Protein AF-A0A814J892-F1 (afdb_monomer)

Solvent-accessible surface area (backbone atoms only — not comparable to full-atom values): 10977 Å² total; per-residue (Å²): 136,84,84,84,84,85,86,57,75,75,80,71,62,72,54,70,68,59,48,52,53,51,53,52,51,51,53,50,43,54,51,52,45,49,51,52,52,53,31,53,77,65,73,68,61,78,55,46,93,98,42,52,58,67,53,35,50,51,50,56,49,46,65,67,44,62,74,81,67,75,82,58,89,88,57,82,80,74,86,73,75,40,64,82,77,44,86,91,50,84,50,61,69,62,57,59,51,71,87,62,48,81,90,78,44,64,53,76,67,39,45,52,43,49,50,55,48,54,51,51,49,54,50,51,49,55,50,50,51,53,53,52,49,54,53,49,53,52,49,48,69,69,48,70,48,57,45,81,54,102,55,26,28,24,35,79,86,72,46,76,76,36,78,46,40,81,97,76,65,64,63,68,87,77,55,85,121

Structure (mmCIF, N/CA/C/O backbone):
data_AF-A0A814J892-F1
#
_entry.id   AF-A0A814J892-F1
#
loop_
_atom_site.group_PDB
_atom_site.id
_atom_site.type_symbol
_atom_site.label_atom_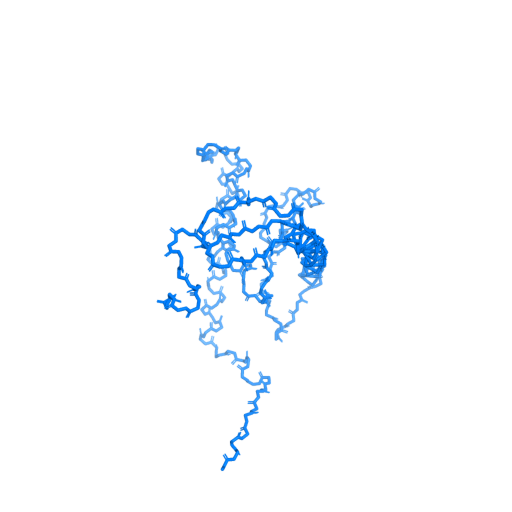id
_atom_site.label_alt_id
_atom_site.label_comp_id
_atom_site.label_asym_id
_atom_site.label_entity_id
_atom_site.label_seq_id
_atom_site.pdbx_PDB_ins_code
_atom_site.Cartn_x
_atom_site.Cartn_y
_atom_site.Cartn_z
_atom_site.occupancy
_atom_site.B_iso_or_equiv
_atom_site.auth_seq_id
_atom_site.auth_comp_id
_atom_site.auth_asym_id
_atom_site.auth_atom_id
_atom_site.pdbx_PDB_model_num
ATOM 1 N N . MET A 1 1 ? 19.531 -36.212 5.807 1.00 43.81 1 MET A N 1
ATOM 2 C CA . MET A 1 1 ? 18.266 -35.969 6.528 1.00 43.81 1 MET A CA 1
ATOM 3 C C . MET A 1 1 ? 17.514 -34.912 5.747 1.00 43.81 1 MET A C 1
ATOM 5 O O . MET A 1 1 ? 18.071 -33.845 5.542 1.00 43.81 1 MET A O 1
ATOM 9 N N . LEU A 1 2 ? 16.343 -35.248 5.210 1.00 58.34 2 LEU A N 1
ATOM 10 C CA . LEU A 1 2 ? 15.436 -34.283 4.588 1.00 58.34 2 LEU A CA 1
ATOM 11 C C . LEU A 1 2 ? 14.426 -33.901 5.668 1.00 58.34 2 LEU A C 1
ATOM 13 O O . LEU A 1 2 ? 13.607 -34.737 6.041 1.00 58.34 2 LEU A O 1
ATOM 17 N N . GLU A 1 3 ? 14.533 -32.694 6.214 1.00 68.81 3 GLU A N 1
ATOM 18 C CA . GLU A 1 3 ? 13.466 -32.145 7.049 1.00 68.81 3 GLU A CA 1
ATOM 19 C C . GLU A 1 3 ? 12.314 -31.725 6.132 1.00 68.81 3 GLU A C 1
ATOM 21 O O . GLU A 1 3 ? 12.516 -31.021 5.140 1.00 68.81 3 GLU A O 1
ATOM 26 N N . GLY A 1 4 ? 11.114 -32.223 6.421 1.00 73.06 4 GLY A N 1
ATOM 27 C CA . GLY A 1 4 ? 9.896 -31.785 5.752 1.00 73.06 4 GLY A CA 1
ATOM 28 C C . GLY A 1 4 ? 9.351 -30.544 6.447 1.00 73.06 4 GLY A C 1
ATOM 29 O O . GLY A 1 4 ? 9.189 -30.546 7.663 1.00 73.06 4 GLY A O 1
ATOM 30 N N . HIS A 1 5 ? 9.038 -29.504 5.678 1.00 84.38 5 HIS A N 1
ATOM 31 C CA . HIS A 1 5 ? 8.332 -28.324 6.173 1.00 84.38 5 HIS A CA 1
ATOM 32 C C . HIS A 1 5 ? 6.884 -28.349 5.677 1.00 84.38 5 HIS A C 1
ATOM 34 O O . HIS A 1 5 ? 6.634 -28.613 4.500 1.00 84.38 5 HIS A O 1
ATOM 40 N N . SER A 1 6 ? 5.935 -28.058 6.566 1.00 85.88 6 SER A N 1
ATOM 41 C CA . SER A 1 6 ? 4.519 -27.887 6.233 1.00 85.88 6 SER A CA 1
ATOM 42 C C . SER A 1 6 ? 4.004 -26.579 6.815 1.00 85.88 6 SER A C 1
ATOM 44 O O . SER A 1 6 ? 4.381 -26.230 7.929 1.00 85.88 6 SER A O 1
ATOM 46 N N . ILE A 1 7 ? 3.117 -25.909 6.083 1.00 86.69 7 ILE A N 1
ATOM 47 C CA . ILE A 1 7 ? 2.343 -24.763 6.565 1.00 86.69 7 ILE A CA 1
ATOM 48 C C . ILE A 1 7 ? 0.855 -25.108 6.465 1.00 86.69 7 ILE A C 1
ATOM 50 O O . ILE A 1 7 ? 0.420 -25.710 5.480 1.00 86.69 7 ILE A O 1
ATOM 54 N N . GLY A 1 8 ? 0.084 -24.772 7.492 1.00 85.06 8 GLY A N 1
ATOM 55 C CA . GLY A 1 8 ? -1.343 -25.053 7.591 1.00 85.06 8 GLY A CA 1
ATOM 56 C C . GLY A 1 8 ? -2.151 -23.835 8.025 1.00 85.06 8 GLY A C 1
ATOM 57 O O . GLY A 1 8 ? -1.618 -22.801 8.410 1.00 85.06 8 GLY A O 1
ATOM 58 N N . ILE A 1 9 ? -3.479 -23.969 8.000 1.00 82.44 9 ILE A N 1
ATOM 59 C CA . ILE A 1 9 ? -4.390 -22.890 8.415 1.00 82.44 9 ILE A CA 1
ATOM 60 C C . ILE A 1 9 ? -4.174 -22.478 9.880 1.00 82.44 9 ILE A C 1
ATOM 62 O O . ILE A 1 9 ? -4.339 -21.310 10.218 1.00 82.44 9 ILE A O 1
ATOM 66 N N . ALA A 1 10 ? -3.742 -23.412 10.733 1.00 83.25 10 ALA A N 1
ATOM 67 C CA . ALA A 1 10 ? -3.435 -23.145 12.136 1.00 83.25 10 ALA A CA 1
ATOM 68 C C . ALA A 1 10 ? -2.295 -22.128 12.307 1.00 83.25 10 ALA A C 1
ATOM 70 O O . ALA A 1 10 ? -2.331 -21.349 13.254 1.00 83.25 10 ALA A O 1
ATOM 71 N N . ASP A 1 11 ? -1.358 -22.058 11.353 1.00 80.62 11 ASP A N 1
ATOM 72 C CA . ASP A 1 11 ? -0.250 -21.093 11.376 1.00 80.62 11 ASP A CA 1
ATOM 73 C C . ASP A 1 11 ? -0.713 -19.657 11.072 1.00 80.62 11 ASP A C 1
ATOM 75 O O . ASP A 1 11 ? 0.044 -18.704 11.239 1.00 80.62 11 ASP A O 1
ATOM 79 N N . THR A 1 12 ? -1.963 -19.489 10.624 1.00 74.12 12 THR A N 1
ATOM 80 C CA . THR A 1 12 ? -2.563 -18.185 10.293 1.00 74.12 12 THR A CA 1
ATOM 81 C C . THR A 1 12 ? -3.503 -17.652 11.375 1.00 74.12 12 THR A C 1
ATOM 83 O O . THR A 1 12 ? -3.981 -16.522 11.270 1.00 74.12 12 THR A O 1
ATOM 86 N N . ILE A 1 13 ? -3.778 -18.443 12.417 1.00 82.81 13 ILE A N 1
ATOM 87 C CA . ILE A 1 13 ? -4.660 -18.046 13.517 1.00 82.81 13 ILE A CA 1
ATOM 88 C C . ILE A 1 13 ? -3.833 -17.262 14.539 1.00 82.81 13 ILE A C 1
ATOM 90 O O . ILE A 1 13 ? -2.955 -17.816 15.199 1.00 82.81 13 ILE A O 1
ATOM 94 N N . ALA A 1 14 ? -4.119 -15.967 14.676 1.00 79.12 14 ALA A N 1
ATOM 95 C CA . ALA A 1 14 ? -3.509 -15.128 15.703 1.00 79.12 14 ALA A CA 1
ATOM 96 C C . ALA A 1 14 ? -4.095 -15.431 17.091 1.00 79.12 14 ALA A C 1
ATOM 98 O O . ALA A 1 14 ? -5.265 -15.796 17.221 1.00 79.12 14 ALA A O 1
ATOM 99 N N . ASP A 1 15 ? -3.295 -15.236 18.139 1.00 87.75 15 ASP A N 1
ATOM 100 C CA . ASP A 1 15 ? -3.785 -15.301 19.511 1.00 87.75 15 ASP A CA 1
ATOM 101 C C . ASP A 1 15 ? -4.759 -14.151 19.808 1.00 87.75 15 ASP A C 1
ATOM 103 O O . ASP A 1 15 ? -4.707 -13.076 19.203 1.00 87.75 15 ASP A O 1
ATOM 107 N N . GLN A 1 16 ? -5.634 -14.370 20.790 1.00 88.38 16 GLN A N 1
ATOM 108 C CA . GLN A 1 16 ? -6.680 -13.416 21.154 1.00 88.38 16 GLN A CA 1
ATOM 109 C C . GLN A 1 16 ? -6.109 -12.040 21.530 1.00 88.38 16 GLN A C 1
ATOM 111 O O . GLN A 1 16 ? -6.686 -11.016 21.167 1.00 88.38 16 GLN A O 1
ATOM 116 N N . THR A 1 17 ? -4.950 -11.996 22.198 1.00 91.44 17 THR A N 1
ATOM 117 C CA . THR A 1 17 ? -4.348 -10.723 22.620 1.00 91.44 17 THR A CA 1
ATOM 118 C C . THR A 1 17 ? -3.803 -9.940 21.429 1.00 91.44 17 THR A C 1
ATOM 120 O O . THR A 1 17 ? -3.979 -8.722 21.349 1.00 91.44 17 THR A O 1
ATOM 123 N N . THR A 1 18 ? -3.202 -10.623 20.451 1.00 84.69 18 THR A N 1
ATOM 124 C CA . THR A 1 18 ? -2.784 -9.998 19.191 1.00 84.69 18 THR A CA 1
ATOM 125 C C . THR A 1 18 ? -3.989 -9.538 18.381 1.00 84.69 18 THR A C 1
ATOM 127 O O . THR A 1 18 ? -3.968 -8.426 17.852 1.00 84.69 18 THR A O 1
ATOM 130 N N . TYR A 1 19 ? -5.061 -10.332 18.331 1.00 83.00 19 TYR A N 1
ATOM 131 C CA . TYR A 1 19 ? -6.287 -9.953 17.632 1.00 83.00 19 TYR A CA 1
ATOM 132 C C . TYR A 1 19 ? -6.906 -8.673 18.213 1.00 83.00 19 TYR A C 1
ATOM 134 O O . TYR A 1 19 ? -7.222 -7.742 17.473 1.00 83.00 19 TYR A O 1
ATOM 142 N N . GLU A 1 20 ? -6.995 -8.562 19.539 1.00 87.75 20 GLU A N 1
ATOM 143 C CA . GLU A 1 20 ? -7.484 -7.356 20.218 1.00 87.75 20 GLU A CA 1
ATOM 144 C C . GLU A 1 20 ? -6.618 -6.125 19.923 1.00 87.75 20 GLU A C 1
ATOM 146 O O . GLU A 1 20 ? -7.146 -5.049 19.635 1.00 87.75 20 GLU A O 1
ATOM 151 N N . ARG A 1 21 ? -5.289 -6.278 19.904 1.00 86.69 21 ARG A N 1
ATOM 152 C CA . ARG A 1 21 ? -4.362 -5.192 19.537 1.00 86.69 21 ARG A CA 1
ATOM 153 C C . ARG A 1 21 ? -4.532 -4.740 18.088 1.00 86.69 21 ARG A C 1
ATOM 155 O O . ARG A 1 21 ? -4.441 -3.541 17.809 1.00 86.69 21 ARG A O 1
ATOM 162 N N . ILE A 1 22 ? -4.776 -5.676 17.170 1.00 80.00 22 ILE A N 1
ATOM 163 C CA . ILE A 1 22 ? -5.063 -5.370 15.763 1.00 80.00 22 ILE A CA 1
ATOM 164 C C . ILE A 1 22 ? -6.352 -4.547 15.678 1.00 80.00 22 ILE A C 1
ATOM 166 O O . ILE A 1 22 ? -6.347 -3.462 15.098 1.00 80.00 22 ILE A O 1
ATOM 170 N N . GLN A 1 23 ? -7.421 -5.007 16.330 1.00 80.62 23 GLN A N 1
ATOM 171 C CA . GLN A 1 23 ? -8.713 -4.319 16.346 1.00 80.62 23 GLN A CA 1
ATOM 172 C C . GLN A 1 23 ? -8.617 -2.915 16.961 1.00 80.62 23 GLN A C 1
ATOM 174 O O . GLN A 1 23 ? -9.158 -1.951 16.419 1.00 80.62 23 GLN A O 1
ATOM 179 N N . GLU A 1 24 ? -7.871 -2.755 18.057 1.00 87.06 24 GLU A N 1
ATOM 180 C CA . GLU A 1 24 ? -7.648 -1.444 18.668 1.00 87.06 24 GLU A CA 1
ATOM 181 C C . GLU A 1 24 ? -6.888 -0.493 17.728 1.00 87.06 24 GLU A C 1
ATOM 183 O O . GLU A 1 24 ? -7.224 0.689 17.630 1.00 87.06 24 GLU A O 1
ATOM 188 N N . THR A 1 25 ? -5.891 -1.002 17.001 1.00 80.62 25 THR A N 1
ATOM 189 C CA . THR A 1 25 ? -5.116 -0.222 16.024 1.00 80.62 25 THR A CA 1
ATOM 190 C C . THR A 1 25 ? -5.990 0.232 14.854 1.00 80.62 25 THR A C 1
ATOM 192 O O . THR A 1 25 ? -5.963 1.412 14.498 1.00 80.62 25 THR A O 1
ATOM 195 N N . ILE A 1 26 ? -6.828 -0.661 14.316 1.00 79.19 26 ILE A N 1
ATOM 196 C CA . ILE A 1 26 ? -7.793 -0.336 13.255 1.00 79.19 26 ILE A CA 1
ATOM 197 C C . ILE A 1 26 ? -8.773 0.733 13.745 1.00 79.19 26 ILE A C 1
ATOM 199 O O . ILE A 1 26 ? -8.968 1.756 13.086 1.00 79.19 26 ILE A O 1
ATOM 203 N N . LYS A 1 27 ? -9.338 0.555 14.943 1.00 83.62 27 LYS A N 1
ATOM 204 C CA . LYS A 1 27 ? -10.270 1.517 15.543 1.00 83.62 27 LYS A CA 1
ATOM 205 C C . LYS A 1 27 ? -9.635 2.896 15.737 1.00 83.62 27 LYS A C 1
ATOM 207 O O . LYS A 1 27 ? -10.273 3.910 15.452 1.00 83.62 27 LYS A O 1
ATOM 212 N N . LYS A 1 28 ? -8.380 2.953 16.197 1.00 85.56 28 LYS A N 1
ATOM 213 C CA . LYS A 1 28 ? -7.618 4.208 16.316 1.00 85.56 28 LYS A CA 1
ATOM 214 C C . LYS A 1 28 ? -7.453 4.886 14.954 1.00 85.56 28 LYS A C 1
ATOM 216 O O . LYS A 1 28 ? -7.760 6.069 14.848 1.00 85.56 28 LYS A O 1
ATOM 221 N N . ALA A 1 29 ? -7.062 4.148 13.916 1.00 78.81 29 ALA A N 1
ATOM 222 C CA . ALA A 1 29 ? -6.906 4.692 12.565 1.00 78.81 29 ALA A CA 1
ATOM 223 C C . ALA A 1 29 ? -8.228 5.236 11.989 1.00 78.81 29 ALA A C 1
ATOM 225 O O . ALA A 1 29 ? -8.255 6.354 11.474 1.00 78.81 29 ALA A O 1
ATOM 226 N N . LYS A 1 30 ? -9.345 4.507 12.148 1.00 80.06 30 LYS A N 1
ATOM 227 C CA . LYS A 1 30 ? -10.680 4.977 11.729 1.00 80.06 30 LYS A CA 1
ATOM 228 C C . LYS A 1 30 ? -11.069 6.288 12.416 1.00 80.06 30 LYS A C 1
ATOM 230 O O . LYS A 1 30 ? -11.564 7.205 11.763 1.00 80.06 30 LYS A O 1
ATOM 235 N N . ASN A 1 31 ? -10.794 6.404 13.715 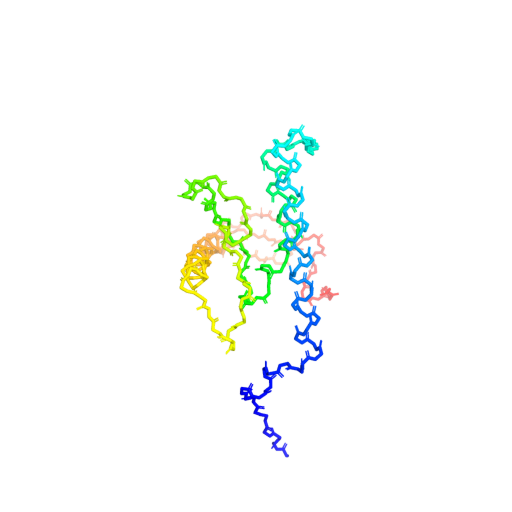1.00 84.56 31 ASN A N 1
ATOM 236 C CA . ASN A 1 31 ? -11.060 7.631 14.465 1.00 84.56 31 ASN A CA 1
ATOM 237 C C . ASN A 1 31 ? 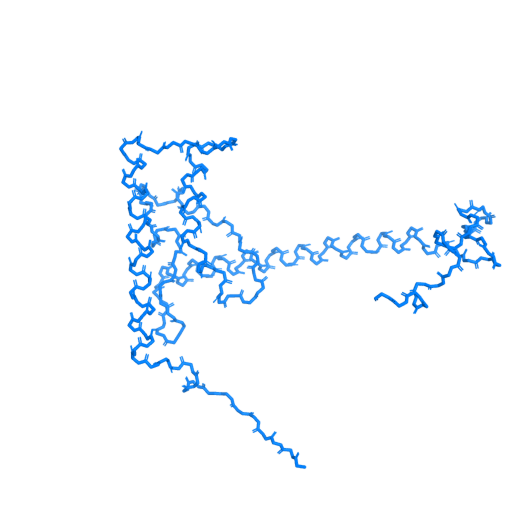-10.221 8.816 13.964 1.00 84.56 31 ASN A C 1
ATOM 239 O O . ASN A 1 31 ? -10.739 9.927 13.885 1.00 84.56 31 ASN A O 1
ATOM 243 N N . GLU A 1 32 ? -8.950 8.607 13.609 1.00 82.38 32 GLU A N 1
ATOM 244 C CA . GLU A 1 32 ? -8.119 9.672 13.033 1.00 82.38 32 GLU A CA 1
ATOM 245 C C . GLU A 1 32 ? -8.644 10.129 11.667 1.00 82.38 32 GLU A C 1
ATOM 247 O O . GLU A 1 32 ? -8.795 11.330 11.444 1.00 82.38 32 GLU A O 1
ATOM 252 N N . VAL A 1 33 ? -9.031 9.198 10.788 1.00 79.38 33 VAL A N 1
ATOM 253 C CA . VAL A 1 33 ? -9.658 9.538 9.498 1.00 79.38 33 VAL A CA 1
ATOM 254 C C . VAL A 1 33 ? -10.943 10.339 9.714 1.00 79.38 33 VAL A C 1
ATOM 256 O O . VAL A 1 33 ? -11.141 11.369 9.070 1.00 79.38 33 VAL A O 1
ATOM 259 N N . HIS A 1 34 ? -11.778 9.936 10.674 1.00 82.62 34 HIS A N 1
ATOM 260 C CA . HIS A 1 34 ? -13.000 10.662 11.010 1.00 82.62 34 HIS A CA 1
ATOM 261 C C . HIS A 1 34 ? -12.719 12.099 11.479 1.00 82.62 34 HIS A C 1
ATOM 263 O O . HIS A 1 34 ? -13.385 13.033 11.036 1.00 82.62 34 HIS A O 1
ATOM 269 N N . LYS A 1 35 ? -11.677 12.318 12.293 1.00 85.00 35 LYS A N 1
ATOM 270 C CA . LYS A 1 35 ? -11.254 13.674 12.686 1.00 85.00 35 LYS A CA 1
ATOM 271 C C . LYS A 1 35 ? -10.823 14.516 11.485 1.00 85.00 35 LYS A C 1
ATOM 273 O O . LYS A 1 35 ? -11.105 15.712 11.457 1.00 85.00 35 LYS A O 1
ATOM 278 N N . VAL A 1 36 ? -10.131 13.931 10.506 1.00 82.56 36 VAL A N 1
ATOM 279 C CA . VAL A 1 36 ? -9.718 14.653 9.289 1.00 82.56 36 VAL A CA 1
ATOM 280 C C . VAL A 1 36 ? -10.935 15.023 8.434 1.00 82.56 36 VAL A C 1
ATOM 282 O O . VAL A 1 36 ? -10.998 16.148 7.942 1.00 82.56 36 VAL A O 1
ATOM 285 N N . ILE A 1 37 ? -11.923 14.130 8.313 1.00 82.56 37 ILE A N 1
ATOM 286 C CA . ILE A 1 37 ? -13.199 14.405 7.625 1.00 82.56 37 ILE A CA 1
ATOM 287 C C . ILE A 1 37 ? -13.945 15.554 8.312 1.00 82.56 37 ILE A C 1
ATOM 289 O O . ILE A 1 37 ? -14.343 16.510 7.653 1.00 82.56 37 ILE A O 1
ATOM 293 N N . GLU A 1 38 ? -14.062 15.516 9.640 1.00 84.75 38 GLU A N 1
ATOM 294 C CA . GLU A 1 38 ? -14.692 16.589 10.418 1.00 84.75 38 GLU A CA 1
ATOM 295 C C . GLU A 1 38 ? -13.981 17.936 10.230 1.00 84.75 38 GLU A C 1
ATOM 297 O O . GLU A 1 38 ? -14.627 18.970 10.065 1.00 84.75 38 GLU A O 1
ATOM 302 N N . ARG A 1 39 ? -12.643 17.941 10.210 1.00 84.69 39 ARG A N 1
ATOM 303 C CA . ARG A 1 39 ? -11.856 19.159 9.958 1.00 84.69 39 ARG A CA 1
ATOM 304 C C . ARG A 1 39 ? -12.086 19.719 8.558 1.00 84.69 39 ARG A C 1
ATOM 306 O O . ARG A 1 39 ? -12.142 20.940 8.414 1.00 84.69 39 ARG A O 1
ATOM 313 N N . ALA A 1 40 ? -12.226 18.840 7.566 1.00 83.06 40 ALA A N 1
ATOM 314 C CA . ALA A 1 40 ? -12.541 19.208 6.191 1.00 83.06 40 ALA A CA 1
ATOM 315 C C . ALA A 1 40 ? -13.962 19.782 6.063 1.00 83.06 40 ALA A C 1
ATOM 317 O O . ALA A 1 40 ? -14.135 20.793 5.399 1.00 83.06 40 ALA A O 1
ATOM 318 N N . HIS A 1 41 ? -14.962 19.209 6.743 1.00 83.12 41 HIS A N 1
ATOM 319 C CA . HIS A 1 41 ? -16.335 19.740 6.747 1.00 83.12 41 HIS A CA 1
ATOM 320 C C . HIS A 1 41 ? -16.470 21.096 7.451 1.00 83.12 41 HIS A C 1
ATOM 322 O O . HIS A 1 41 ? -17.402 21.845 7.170 1.00 83.12 41 HIS A O 1
ATOM 328 N N . ARG A 1 42 ? -15.562 21.411 8.380 1.00 86.81 42 ARG A N 1
ATOM 329 C CA . ARG A 1 42 ? -15.540 22.683 9.119 1.00 86.81 42 ARG A CA 1
ATOM 330 C C . ARG A 1 42 ? -14.621 23.740 8.493 1.00 86.81 42 ARG A C 1
ATOM 332 O O . ARG A 1 42 ? -14.325 24.720 9.168 1.00 86.81 42 ARG A O 1
ATOM 339 N N . ASP A 1 43 ? -14.122 23.517 7.272 1.00 80.69 43 ASP A N 1
ATOM 340 C CA . ASP A 1 43 ? -13.169 24.394 6.564 1.00 80.69 43 ASP A CA 1
ATOM 341 C C . ASP A 1 43 ? -11.937 24.784 7.411 1.00 80.69 43 ASP A C 1
ATOM 343 O O . ASP A 1 43 ? -11.334 25.838 7.244 1.00 80.69 43 ASP A O 1
ATOM 347 N N . THR A 1 44 ? -11.541 23.906 8.340 1.00 86.75 44 THR A N 1
ATOM 348 C CA . THR A 1 44 ? -10.396 24.108 9.258 1.00 86.75 44 THR A CA 1
ATOM 349 C C . THR A 1 44 ? -9.135 23.373 8.811 1.00 86.75 44 THR A C 1
ATOM 351 O O . THR A 1 44 ? -8.161 23.235 9.559 1.00 86.75 44 THR A O 1
ATOM 354 N N . LEU A 1 45 ? -9.177 22.808 7.608 1.00 82.38 45 LEU A N 1
ATOM 355 C CA . LEU A 1 45 ? -8.073 22.080 7.017 1.00 82.38 45 LEU A CA 1
ATOM 356 C C . LEU A 1 45 ? -7.259 23.041 6.151 1.00 82.38 45 LEU A C 1
ATOM 358 O O . LEU A 1 45 ? -7.781 23.616 5.204 1.00 82.38 45 LEU A O 1
ATOM 362 N N . GLU A 1 46 ? -5.975 23.178 6.460 1.00 83.88 46 GLU A N 1
ATOM 363 C CA . GLU A 1 46 ? -5.063 24.006 5.674 1.00 83.88 46 GLU A CA 1
ATOM 364 C C . GLU A 1 46 ? -4.390 23.170 4.577 1.00 83.88 46 GLU A C 1
ATOM 366 O O . GLU A 1 46 ? -3.955 22.042 4.847 1.00 83.88 46 GLU A O 1
ATOM 371 N N . PRO A 1 47 ? -4.274 23.692 3.344 1.00 84.81 47 PRO A N 1
ATOM 372 C CA . PRO A 1 47 ? -3.599 22.995 2.263 1.00 84.81 47 PRO A CA 1
ATOM 373 C C . PRO A 1 47 ? -2.091 22.905 2.528 1.00 84.81 47 PRO A C 1
ATOM 375 O O . PRO A 1 47 ? -1.435 23.855 2.953 1.00 84.81 47 PRO A O 1
ATOM 378 N N . SER A 1 48 ? -1.518 21.742 2.236 1.00 85.00 48 SER A N 1
ATOM 379 C CA . SER A 1 48 ? -0.071 21.537 2.281 1.00 85.00 48 SER A CA 1
ATOM 380 C C . SER A 1 48 ? 0.611 22.284 1.129 1.00 85.00 48 SER A C 1
ATOM 382 O O . SER A 1 48 ? 0.017 22.413 0.054 1.00 85.00 48 SER A O 1
ATOM 384 N N . PRO A 1 49 ? 1.872 22.726 1.292 1.00 88.69 49 PRO A N 1
ATOM 385 C CA . PRO A 1 49 ? 2.574 23.483 0.260 1.00 88.69 49 PRO A CA 1
ATOM 386 C C . PRO A 1 49 ? 2.588 22.746 -1.085 1.00 88.69 49 PRO A C 1
ATOM 388 O O . PRO A 1 49 ? 3.039 21.605 -1.168 1.00 88.69 49 PRO A O 1
ATOM 391 N N . GLY A 1 50 ? 2.090 23.398 -2.138 1.00 87.50 50 GLY A N 1
ATOM 392 C CA . GLY A 1 50 ? 2.058 22.840 -3.495 1.00 87.50 50 GLY A CA 1
ATOM 393 C C . GLY A 1 50 ? 0.921 21.852 -3.784 1.00 87.50 50 GLY A C 1
ATOM 394 O O . GLY A 1 50 ? 0.859 21.343 -4.899 1.00 87.50 50 GLY A O 1
ATOM 395 N N . ASN A 1 51 ? 0.013 21.607 -2.834 1.00 85.69 51 ASN A N 1
ATOM 396 C CA . ASN A 1 51 ? -1.144 20.730 -3.012 1.00 85.69 51 ASN A CA 1
ATOM 397 C C . ASN A 1 51 ? -2.460 21.511 -2.920 1.00 85.69 51 ASN A C 1
ATOM 399 O O . ASN A 1 51 ? -2.583 22.485 -2.179 1.00 85.69 51 ASN A O 1
ATOM 403 N N . SER A 1 52 ? -3.474 21.058 -3.659 1.00 85.12 52 SER A N 1
ATOM 404 C CA . SER A 1 52 ? -4.850 21.521 -3.448 1.00 85.12 52 SER A CA 1
ATOM 405 C C . SER A 1 52 ? -5.409 20.991 -2.124 1.00 85.12 52 SER A C 1
ATOM 407 O O . SER A 1 52 ? -4.981 19.944 -1.641 1.00 85.12 52 SER A O 1
ATOM 409 N N . LEU A 1 53 ? -6.426 21.658 -1.571 1.00 80.75 53 LEU A N 1
ATOM 410 C CA . LEU A 1 53 ? -7.085 21.228 -0.331 1.00 80.75 53 LEU A CA 1
ATOM 411 C C . LEU A 1 53 ? -7.570 19.767 -0.398 1.00 80.75 53 LEU A C 1
ATOM 413 O O . LEU A 1 53 ? -7.387 18.998 0.544 1.00 80.75 53 LEU A O 1
ATOM 417 N N . ARG A 1 54 ? -8.114 19.358 -1.553 1.00 78.06 54 ARG A N 1
ATOM 418 C CA . ARG A 1 54 ? -8.544 17.977 -1.807 1.00 78.06 54 ARG A CA 1
ATOM 419 C C . ARG A 1 54 ? -7.371 16.997 -1.826 1.00 78.06 54 ARG A C 1
ATOM 421 O O . ARG A 1 54 ? -7.480 15.926 -1.242 1.00 78.06 54 ARG A O 1
ATOM 428 N N . GLN A 1 55 ? -6.258 17.355 -2.462 1.00 79.38 55 GLN A N 1
ATOM 429 C CA . GLN A 1 55 ? -5.059 16.511 -2.471 1.00 79.38 55 GLN A CA 1
ATOM 430 C C . GLN A 1 55 ? -4.439 16.404 -1.079 1.00 79.38 55 GLN A C 1
ATOM 432 O O . GLN A 1 55 ? -4.028 15.323 -0.684 1.00 79.38 55 GLN A O 1
ATOM 437 N N . THR A 1 56 ? -4.410 17.489 -0.305 1.00 82.00 56 THR A N 1
ATOM 438 C CA . THR A 1 56 ? -3.959 17.453 1.091 1.00 82.00 56 THR A CA 1
ATOM 439 C C . THR A 1 56 ? -4.829 16.538 1.936 1.00 82.00 56 THR A C 1
ATOM 441 O O . THR A 1 56 ? -4.299 15.710 2.672 1.00 82.00 56 THR A O 1
ATOM 444 N N . PHE A 1 57 ? -6.150 16.629 1.787 1.00 81.25 5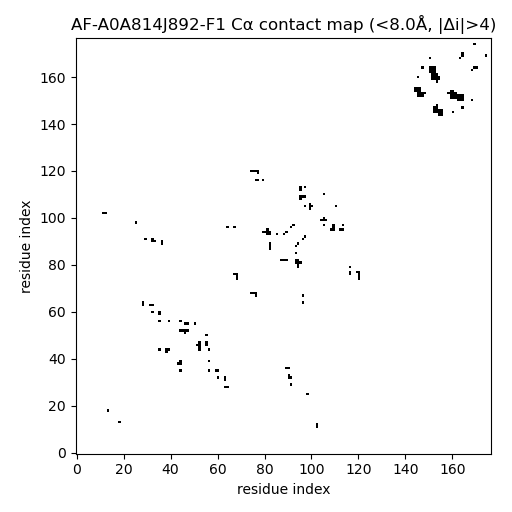7 PHE A N 1
ATOM 445 C CA . PHE A 1 57 ? -7.075 15.709 2.436 1.00 81.25 57 PHE A CA 1
ATOM 446 C C . PHE A 1 57 ? -6.805 14.250 2.039 1.00 81.25 57 PHE A C 1
ATOM 448 O O . PHE A 1 57 ? -6.672 13.390 2.906 1.00 81.25 57 PHE A O 1
ATOM 455 N N . GLU A 1 58 ? -6.682 13.966 0.740 1.00 75.38 58 GLU A N 1
ATOM 456 C CA . GLU A 1 58 ? -6.402 12.618 0.234 1.00 75.38 58 GLU A CA 1
ATOM 457 C C . GLU A 1 58 ? -5.054 12.080 0.732 1.00 75.38 58 GLU A C 1
ATOM 459 O O . GLU A 1 58 ? -4.991 10.932 1.166 1.00 75.38 58 GLU A O 1
ATOM 464 N N . ASN A 1 59 ? -4.007 12.906 0.753 1.00 77.56 59 ASN A N 1
ATOM 465 C CA . ASN A 1 59 ? -2.689 12.537 1.267 1.00 77.56 59 ASN A CA 1
ATOM 466 C C . ASN A 1 59 ? -2.743 12.212 2.762 1.00 77.56 59 ASN A C 1
ATOM 468 O O . ASN A 1 59 ? -2.268 11.158 3.170 1.00 77.56 59 ASN A O 1
ATOM 472 N N . MET A 1 60 ? -3.393 13.058 3.568 1.00 75.12 60 MET A N 1
ATOM 473 C CA . MET A 1 60 ? -3.538 12.812 5.004 1.00 75.12 60 MET A CA 1
ATOM 474 C C . MET A 1 60 ? -4.317 11.526 5.280 1.00 75.12 60 MET A C 1
ATOM 476 O O . MET A 1 60 ? -3.897 10.726 6.106 1.00 75.12 60 MET A O 1
ATOM 480 N N . VAL A 1 61 ? -5.430 11.290 4.577 1.00 74.19 61 VAL A N 1
ATOM 481 C CA . VAL A 1 61 ? -6.211 10.051 4.731 1.00 74.19 61 VAL A CA 1
ATOM 482 C C . VAL A 1 61 ? -5.407 8.825 4.278 1.00 74.19 61 VAL A C 1
ATOM 484 O O . VAL A 1 61 ? -5.498 7.774 4.910 1.00 74.19 61 VAL A O 1
ATOM 487 N N . ASN A 1 62 ? -4.588 8.949 3.230 1.00 70.38 62 ASN A N 1
ATOM 488 C CA . ASN A 1 62 ? -3.721 7.870 2.755 1.00 70.38 62 ASN A CA 1
ATOM 489 C C . ASN A 1 62 ? -2.574 7.548 3.719 1.00 70.38 62 ASN A C 1
ATOM 491 O O . ASN A 1 62 ? -2.244 6.374 3.870 1.00 70.38 62 ASN A O 1
ATOM 495 N N . ASP A 1 63 ? -2.008 8.541 4.406 1.00 69.06 63 ASP A N 1
ATOM 496 C CA . ASP A 1 63 ? -0.959 8.319 5.407 1.00 69.06 63 ASP A CA 1
ATOM 497 C C . ASP A 1 63 ? -1.458 7.454 6.571 1.00 69.06 63 ASP A C 1
ATOM 499 O O . ASP A 1 63 ? -0.755 6.559 7.039 1.00 69.06 63 ASP A O 1
ATOM 503 N N . PHE A 1 64 ? -2.709 7.643 6.994 1.00 62.78 64 PHE A N 1
ATOM 504 C CA . PHE A 1 64 ? -3.334 6.767 7.991 1.00 62.78 64 PHE A CA 1
ATOM 505 C C . PHE A 1 64 ? -3.697 5.390 7.425 1.00 62.78 64 PHE A C 1
ATOM 507 O O . PHE A 1 64 ? -3.792 4.414 8.169 1.00 62.78 64 PHE A O 1
ATOM 514 N N . ASN A 1 65 ? -3.861 5.295 6.105 1.00 56.38 65 ASN A N 1
ATOM 515 C CA . ASN A 1 65 ? -4.203 4.072 5.392 1.00 56.38 65 ASN A CA 1
ATOM 516 C C . ASN A 1 65 ? -2.972 3.316 4.850 1.00 56.38 65 ASN A C 1
ATOM 518 O O . ASN A 1 65 ? -3.102 2.473 3.964 1.00 56.38 65 ASN A O 1
ATOM 522 N N . GLN A 1 66 ? -1.770 3.554 5.393 1.00 47.53 66 GLN A N 1
ATOM 523 C CA . GLN A 1 66 ? -0.546 2.815 5.028 1.00 47.53 66 GLN A CA 1
ATOM 524 C C . GLN A 1 66 ? -0.652 1.285 5.240 1.00 47.53 66 GLN A C 1
ATOM 526 O O . GLN A 1 66 ? 0.164 0.523 4.715 1.00 47.53 66 GLN A O 1
ATOM 531 N N . PHE A 1 67 ? -1.695 0.801 5.926 1.00 43.16 67 PHE A N 1
ATOM 532 C CA . PHE A 1 67 ? -2.042 -0.623 6.009 1.00 43.16 67 PHE A CA 1
ATOM 533 C C . PHE A 1 67 ? -2.617 -1.222 4.715 1.00 43.16 67 PHE A C 1
ATOM 535 O O . PHE A 1 67 ? -2.681 -2.443 4.591 1.00 43.16 67 PHE A O 1
ATOM 542 N N . LYS A 1 68 ? -2.930 -0.407 3.699 1.00 44.53 68 LYS A N 1
ATOM 543 C CA . LYS A 1 68 ? -3.325 -0.879 2.359 1.00 44.53 68 LYS A CA 1
ATOM 544 C C . LYS A 1 68 ? -2.187 -1.597 1.606 1.00 44.53 68 LYS A C 1
ATOM 546 O O . LYS A 1 68 ? -2.414 -2.144 0.531 1.00 44.53 68 LYS A O 1
ATOM 551 N N . THR A 1 69 ? -0.975 -1.631 2.171 1.00 39.50 69 THR A N 1
ATOM 552 C CA . THR A 1 69 ? 0.251 -2.073 1.486 1.00 39.50 69 THR A CA 1
ATOM 553 C C . THR A 1 69 ? 0.783 -3.458 1.870 1.00 39.50 69 THR A C 1
ATOM 555 O O . THR A 1 69 ? 1.848 -3.830 1.388 1.00 39.50 69 THR A O 1
ATOM 558 N N . MET A 1 70 ? 0.090 -4.261 2.688 1.00 37.88 70 MET A N 1
ATOM 559 C CA . MET A 1 70 ? 0.575 -5.617 3.008 1.00 37.88 70 MET A CA 1
ATOM 560 C C . MET A 1 70 ? -0.523 -6.680 3.097 1.00 37.88 70 MET A C 1
ATOM 562 O O . MET A 1 70 ? -0.702 -7.270 4.151 1.00 37.88 70 MET A O 1
ATOM 566 N N . VAL A 1 71 ? -1.199 -6.994 1.983 1.00 39.69 71 VAL A N 1
ATOM 567 C CA . VAL A 1 71 ? -1.624 -8.395 1.729 1.00 39.69 71 VAL A CA 1
ATOM 568 C C . VAL A 1 71 ? -1.611 -8.799 0.244 1.00 39.69 71 VAL A C 1
ATOM 570 O O . VAL A 1 71 ? -1.729 -9.978 -0.069 1.00 39.69 71 VAL A O 1
ATOM 573 N N . VAL A 1 72 ? -1.385 -7.884 -0.702 1.00 38.34 72 VAL A N 1
ATOM 574 C CA . VAL A 1 72 ? -1.053 -8.281 -2.079 1.00 38.34 72 VAL A CA 1
ATOM 575 C C . VAL A 1 72 ? 0.438 -8.063 -2.258 1.00 38.34 72 VAL A C 1
ATOM 577 O O . VAL A 1 72 ? 0.893 -6.944 -2.485 1.00 38.34 72 VAL A O 1
ATOM 580 N N . GLY A 1 73 ? 1.212 -9.131 -2.054 1.00 33.41 73 GLY A N 1
ATOM 581 C CA . GLY A 1 73 ? 2.649 -9.123 -2.301 1.00 33.41 73 GLY A CA 1
ATOM 582 C C . GLY A 1 73 ? 2.941 -8.445 -3.640 1.00 33.41 73 GLY A C 1
ATOM 583 O O . GLY A 1 73 ? 2.442 -8.866 -4.678 1.00 33.41 73 GLY A O 1
ATOM 584 N N . SER A 1 74 ? 3.716 -7.363 -3.586 1.00 38.25 74 SER A N 1
ATOM 585 C CA . SER A 1 74 ? 4.268 -6.651 -4.746 1.00 38.25 74 SER A CA 1
ATOM 586 C C . SER A 1 74 ? 3.337 -5.741 -5.566 1.00 38.25 74 SER A C 1
ATOM 588 O O . SER A 1 74 ? 3.821 -5.143 -6.530 1.00 38.25 74 SER A O 1
ATOM 590 N N . ALA A 1 75 ? 2.078 -5.524 -5.180 1.00 37.66 75 ALA A N 1
ATOM 591 C CA . ALA A 1 75 ? 1.227 -4.531 -5.840 1.00 37.66 75 ALA A CA 1
ATOM 592 C C . ALA A 1 75 ? 1.571 -3.106 -5.367 1.00 37.66 75 ALA A C 1
ATOM 594 O O . ALA A 1 75 ? 1.252 -2.701 -4.247 1.00 37.66 75 ALA A O 1
ATOM 595 N N . LYS A 1 76 ? 2.252 -2.324 -6.214 1.00 40.47 76 LYS A N 1
ATOM 596 C CA . LYS A 1 76 ? 2.349 -0.869 -6.032 1.00 40.47 76 LYS A CA 1
ATOM 597 C C . LYS A 1 76 ? 0.941 -0.302 -6.222 1.00 40.47 76 LYS A C 1
ATOM 599 O O . LYS A 1 76 ? 0.526 -0.106 -7.355 1.00 40.47 76 LYS A O 1
ATOM 604 N N . GLY A 1 77 ? 0.238 -0.103 -5.107 1.00 39.88 77 GLY A N 1
ATOM 605 C CA . GLY A 1 77 ? -1.185 0.214 -5.060 1.00 39.88 77 GLY A CA 1
ATOM 606 C C . GLY A 1 77 ? -1.602 1.303 -6.041 1.00 39.88 77 GLY A C 1
ATOM 607 O O . GLY A 1 77 ? -1.073 2.416 -6.018 1.00 39.88 77 GLY A O 1
ATOM 608 N N . SER A 1 78 ? -2.572 0.965 -6.884 1.00 38.19 78 SER A N 1
ATOM 609 C CA . SER A 1 78 ? -3.212 1.926 -7.762 1.00 38.19 78 SER A CA 1
ATOM 610 C C . SER A 1 78 ? -4.412 2.600 -7.088 1.00 38.19 78 SER A C 1
ATOM 612 O O . SER A 1 78 ? -5.102 2.040 -6.226 1.00 38.19 78 SER A O 1
ATOM 614 N N . PHE A 1 79 ? -4.611 3.868 -7.435 1.00 40.09 79 PHE A N 1
ATOM 615 C CA . PHE A 1 79 ? -5.625 4.744 -6.866 1.00 40.09 79 PHE A CA 1
ATOM 616 C C . PHE A 1 79 ? -6.998 4.417 -7.452 1.00 40.09 79 PHE A C 1
ATOM 618 O O . PHE A 1 79 ? -7.339 4.897 -8.531 1.00 40.09 79 PHE A O 1
ATOM 625 N N . ILE A 1 80 ? -7.855 3.722 -6.705 1.00 46.09 80 ILE A N 1
ATOM 626 C CA . ILE A 1 80 ? -9.282 3.744 -7.035 1.00 46.09 80 ILE A CA 1
ATOM 627 C C . ILE A 1 80 ? -9.904 4.996 -6.406 1.00 46.09 80 ILE A C 1
ATOM 629 O O . ILE A 1 80 ? -10.086 5.090 -5.191 1.00 46.09 80 ILE A O 1
ATOM 633 N N . ASN A 1 81 ? -10.235 5.979 -7.246 1.00 41.00 81 ASN A N 1
ATOM 634 C CA . ASN A 1 81 ? -10.947 7.203 -6.870 1.00 41.00 81 ASN A CA 1
ATOM 635 C C . ASN A 1 81 ? -12.458 6.920 -6.699 1.00 41.00 81 ASN A C 1
ATOM 637 O O . ASN A 1 81 ? -13.291 7.385 -7.471 1.00 41.00 81 ASN A O 1
ATOM 641 N N . ILE A 1 82 ? -12.826 6.112 -5.697 1.00 43.31 82 ILE A N 1
ATOM 642 C CA . ILE A 1 82 ? -14.225 5.678 -5.463 1.00 43.31 82 ILE A CA 1
ATOM 643 C C . ILE A 1 82 ? -15.097 6.820 -4.915 1.00 43.31 82 ILE A C 1
ATOM 645 O O . ILE A 1 82 ? -16.319 6.788 -5.045 1.00 43.31 82 ILE A O 1
ATOM 649 N N . SER A 1 83 ? -14.480 7.895 -4.406 1.00 42.03 83 SER A N 1
ATOM 650 C CA . SER A 1 83 ? -15.204 9.082 -3.919 1.00 42.03 83 SER A CA 1
ATOM 651 C C . SER A 1 83 ? -16.070 9.773 -4.979 1.00 42.03 83 SER A C 1
ATOM 653 O O . SER A 1 83 ? -16.928 10.573 -4.630 1.00 42.03 83 SER A O 1
ATOM 655 N N . GLN A 1 84 ? -15.866 9.477 -6.271 1.00 41.75 84 GLN A N 1
ATOM 656 C CA . GLN A 1 84 ? -16.722 9.994 -7.343 1.00 41.75 84 GLN A CA 1
ATOM 657 C C . GLN A 1 84 ? -17.997 9.167 -7.576 1.00 41.75 84 GLN A C 1
ATOM 659 O O . GLN A 1 84 ? -18.890 9.646 -8.269 1.00 41.75 84 GLN A O 1
ATOM 664 N N . VAL A 1 85 ? -18.097 7.952 -7.023 1.00 39.31 85 VAL 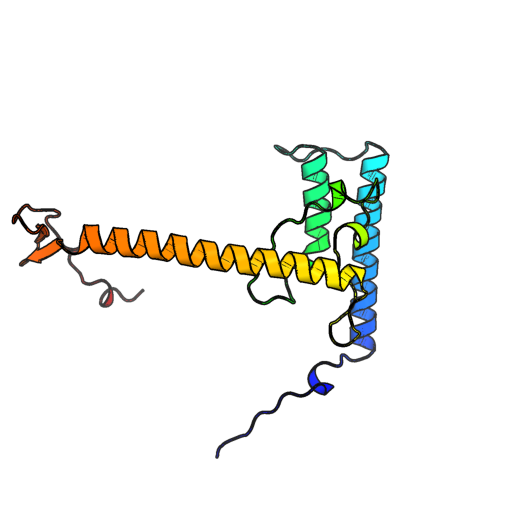A N 1
ATOM 665 C CA . VAL A 1 85 ? -19.226 7.032 -7.259 1.00 39.31 85 VAL A CA 1
ATOM 666 C C . VAL A 1 85 ? -20.174 6.958 -6.057 1.00 39.31 85 VAL A C 1
ATOM 668 O O . VAL A 1 85 ? -21.373 6.772 -6.247 1.00 39.31 85 VAL A O 1
ATOM 671 N N . ILE A 1 86 ? -19.673 7.150 -4.831 1.00 41.38 86 ILE A N 1
ATOM 672 C CA . ILE A 1 86 ? -20.487 7.133 -3.607 1.00 41.38 86 ILE A CA 1
ATOM 673 C C . ILE A 1 86 ? -20.686 8.576 -3.137 1.00 41.38 86 ILE A C 1
ATOM 675 O O . ILE A 1 86 ? -19.735 9.283 -2.815 1.00 41.38 86 ILE A O 1
ATOM 679 N N . THR A 1 87 ? -21.931 9.039 -3.153 1.00 48.56 87 THR A N 1
ATOM 680 C CA . THR A 1 87 ? -22.324 10.403 -2.785 1.00 48.56 87 THR A CA 1
ATOM 681 C C . THR A 1 87 ? -21.911 10.741 -1.347 1.00 48.56 87 THR A C 1
ATOM 683 O O . THR A 1 87 ? -22.452 10.161 -0.413 1.00 48.56 87 THR A O 1
ATOM 686 N N . TYR A 1 88 ? -21.001 11.708 -1.186 1.00 56.94 88 TYR A N 1
ATOM 687 C CA . TYR A 1 88 ? -20.667 12.415 0.066 1.00 56.94 88 TYR A CA 1
ATOM 688 C C . TYR A 1 88 ? -20.203 11.577 1.276 1.00 56.94 88 TYR A C 1
ATOM 690 O O . TYR A 1 88 ? -20.112 12.125 2.374 1.00 56.94 88 TYR A O 1
ATOM 698 N N . ASP A 1 89 ? -19.848 10.302 1.100 1.00 64.25 89 ASP A N 1
ATOM 699 C CA . ASP A 1 89 ? -19.233 9.499 2.164 1.00 64.25 89 ASP A CA 1
ATOM 700 C C . ASP A 1 89 ? -17.712 9.410 1.969 1.00 64.25 89 ASP A C 1
ATOM 702 O O . ASP A 1 89 ? -17.206 8.805 1.020 1.00 64.25 89 ASP A O 1
ATOM 706 N N . TYR A 1 90 ? -16.972 10.059 2.870 1.00 67.31 90 TYR A N 1
ATOM 707 C CA . TYR A 1 90 ? -15.509 10.055 2.886 1.00 67.31 90 TYR A CA 1
ATOM 708 C C . TYR A 1 90 ? -14.920 9.033 3.865 1.00 67.31 90 TYR A C 1
ATOM 710 O O . TYR A 1 90 ? -13.698 9.016 4.039 1.00 67.31 90 TYR A O 1
ATOM 718 N N . GLY A 1 91 ? -15.760 8.203 4.493 1.00 66.94 91 GLY A N 1
ATOM 719 C CA . GLY A 1 91 ? -15.342 7.161 5.420 1.00 66.94 91 GLY A CA 1
ATOM 720 C C . GLY A 1 91 ? -14.364 6.155 4.795 1.00 66.94 91 GLY A C 1
ATOM 721 O O . GLY A 1 91 ? -14.340 5.964 3.572 1.00 66.94 91 GLY A O 1
ATOM 722 N N . PRO A 1 92 ? -13.525 5.500 5.618 1.00 66.38 92 PRO A N 1
ATOM 723 C CA . PRO A 1 92 ? -12.552 4.526 5.131 1.00 66.38 92 PRO A CA 1
ATOM 724 C C . PRO A 1 92 ? -13.222 3.348 4.404 1.00 66.38 92 PRO A C 1
ATOM 726 O O . PRO A 1 92 ? -12.709 2.900 3.376 1.00 66.38 92 PRO A O 1
ATOM 729 N N . GLU A 1 93 ? -14.396 2.900 4.857 1.00 67.44 93 GLU A N 1
ATOM 730 C CA . GLU A 1 93 ? -15.176 1.823 4.234 1.00 67.44 93 GLU A CA 1
ATOM 731 C C . GLU A 1 93 ? -15.625 2.192 2.808 1.00 67.44 93 GLU A C 1
ATOM 733 O O . GLU A 1 93 ? -15.496 1.394 1.877 1.00 67.44 93 GLU A O 1
ATOM 738 N N . ALA A 1 94 ? -16.071 3.436 2.606 1.00 61.97 94 ALA A N 1
ATOM 739 C CA . ALA A 1 94 ? -16.500 3.952 1.306 1.00 61.97 94 ALA A CA 1
ATOM 740 C C . ALA A 1 94 ? -15.335 4.112 0.306 1.00 61.97 94 ALA A C 1
ATOM 742 O O . ALA A 1 94 ? -15.543 4.137 -0.908 1.00 61.97 94 ALA A O 1
ATOM 743 N N . LYS A 1 95 ? -14.088 4.182 0.794 1.00 64.81 95 LYS A N 1
ATOM 744 C CA . LYS A 1 95 ? -12.871 4.304 -0.031 1.00 64.81 95 LYS A CA 1
ATOM 745 C C . LYS A 1 95 ? -12.115 2.985 -0.235 1.00 64.81 95 LYS A C 1
ATOM 747 O O . LYS A 1 95 ? -10.958 2.991 -0.674 1.00 64.81 95 LYS A O 1
ATOM 752 N N . GLY A 1 96 ? -12.762 1.855 0.047 1.00 65.00 96 GLY A N 1
ATOM 753 C CA . GLY A 1 96 ? -12.194 0.529 -0.186 1.00 65.00 96 GLY A CA 1
ATOM 754 C C . GLY A 1 96 ? -11.118 0.140 0.824 1.00 65.00 96 GLY A C 1
ATOM 755 O O . GLY A 1 96 ? -10.141 -0.516 0.457 1.00 65.00 96 GLY A O 1
ATOM 756 N N . PHE A 1 97 ? -11.263 0.578 2.077 1.00 72.75 97 PHE A N 1
ATOM 757 C CA . PHE A 1 97 ? -10.568 -0.042 3.200 1.00 72.75 97 PHE A CA 1
ATOM 758 C C . PHE A 1 97 ? -11.141 -1.441 3.448 1.00 72.75 97 PHE A C 1
ATOM 760 O O . PHE A 1 97 ? -12.357 -1.623 3.430 1.00 72.75 97 PHE A O 1
ATOM 767 N N . ILE A 1 98 ? -10.255 -2.409 3.666 1.00 71.19 98 ILE A N 1
ATOM 768 C CA . ILE A 1 98 ? -10.604 -3.791 3.990 1.00 71.19 98 ILE A CA 1
ATOM 769 C C . ILE A 1 98 ? -10.178 -4.016 5.437 1.00 71.19 98 ILE A C 1
ATOM 771 O O . ILE A 1 98 ? -8.990 -3.952 5.747 1.00 71.19 98 ILE A O 1
ATOM 775 N N . GLU A 1 99 ? -11.148 -4.231 6.317 1.00 72.06 99 GLU A N 1
ATOM 776 C CA . GLU A 1 99 ? -10.929 -4.454 7.747 1.00 72.06 99 GLU A CA 1
ATOM 777 C C . GLU A 1 99 ? -10.755 -5.938 8.062 1.00 72.06 99 GLU A C 1
ATOM 779 O O . GLU A 1 99 ? -9.963 -6.304 8.933 1.00 72.06 99 GLU A O 1
ATOM 784 N N . ASN A 1 100 ? -11.487 -6.796 7.349 1.00 71.62 100 ASN A N 1
ATOM 785 C CA . ASN A 1 100 ? -11.477 -8.225 7.618 1.00 71.62 100 ASN A CA 1
ATOM 786 C C . ASN A 1 100 ? -10.238 -8.918 7.044 1.00 71.62 100 ASN A C 1
ATOM 788 O O . ASN A 1 100 ? -9.742 -8.607 5.959 1.00 71.62 100 ASN A O 1
ATOM 792 N N . SER A 1 101 ? -9.765 -9.928 7.771 1.00 73.81 101 SER A N 1
ATOM 793 C CA . SER A 1 101 ? -8.718 -10.827 7.287 1.00 73.81 101 SER A CA 1
ATOM 794 C C . SER A 1 101 ? -9.283 -11.876 6.321 1.00 73.81 101 SER A C 1
ATOM 796 O O . SER A 1 101 ? -10.458 -12.236 6.393 1.00 73.81 101 SER A O 1
ATOM 798 N N . TYR A 1 102 ? -8.433 -12.457 5.468 1.00 74.12 102 TYR A N 1
ATOM 799 C CA . TYR A 1 102 ? -8.839 -13.571 4.596 1.00 74.12 102 TYR A CA 1
ATOM 800 C C . TYR A 1 102 ? -9.335 -14.795 5.369 1.00 74.12 102 TYR A C 1
ATOM 802 O O . TYR A 1 102 ? -10.177 -15.529 4.860 1.00 74.12 102 TYR A O 1
ATOM 810 N N . LEU A 1 103 ? -8.835 -15.001 6.592 1.00 72.75 103 LEU A N 1
ATOM 811 C CA . LEU A 1 103 ? -9.268 -16.086 7.468 1.00 72.75 103 LEU A CA 1
ATOM 812 C C . LEU A 1 103 ? -10.712 -15.881 7.950 1.00 72.75 103 LEU A C 1
ATOM 814 O O . LEU A 1 103 ? -11.478 -16.837 8.031 1.00 72.75 103 LEU A O 1
ATOM 818 N N . GLN A 1 104 ? -11.078 -14.635 8.255 1.00 76.81 104 GLN A N 1
ATOM 819 C CA . GLN A 1 104 ? -12.424 -14.259 8.691 1.00 76.81 104 GLN A CA 1
ATOM 820 C C . GLN A 1 104 ? -13.408 -14.136 7.517 1.00 76.81 104 GLN A C 1
ATOM 822 O O . GLN A 1 104 ? -14.613 -14.307 7.696 1.00 76.81 104 GLN A O 1
ATOM 827 N N . GLY A 1 105 ? -12.885 -13.885 6.317 1.00 77.50 105 GLY A N 1
ATOM 828 C CA . GLY A 1 105 ? -13.667 -13.676 5.109 1.00 77.50 105 GLY A CA 1
ATOM 829 C C . GLY A 1 105 ? -14.003 -12.203 4.892 1.00 77.50 105 GLY A C 1
ATOM 830 O O . GLY A 1 105 ? -14.164 -11.426 5.828 1.00 77.50 105 GLY A O 1
ATOM 831 N N . LEU A 1 106 ? -14.091 -11.824 3.620 1.00 79.75 106 LEU A N 1
ATOM 832 C CA . LEU A 1 106 ? -14.345 -10.451 3.191 1.00 79.75 106 LEU A CA 1
ATOM 833 C C . LEU A 1 106 ? -15.850 -10.201 3.071 1.00 79.75 106 LEU A C 1
ATOM 835 O O . LEU A 1 106 ? -16.584 -11.039 2.539 1.00 79.75 106 LEU A O 1
ATOM 839 N N . ALA A 1 107 ? -16.305 -9.021 3.487 1.00 80.38 107 ALA A N 1
ATOM 840 C 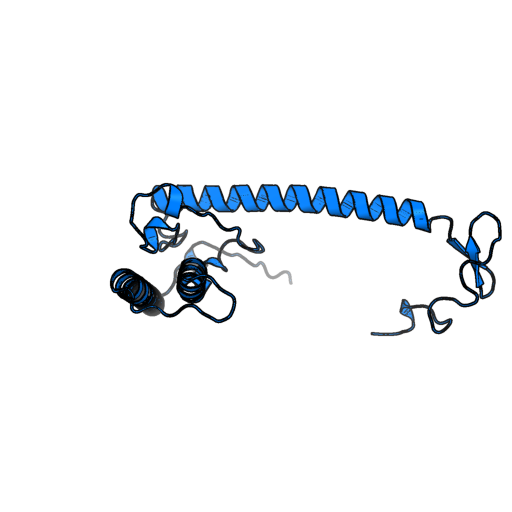CA . ALA A 1 107 ? -17.658 -8.574 3.180 1.00 80.38 107 ALA A CA 1
ATOM 841 C C . ALA A 1 107 ? -17.828 -8.383 1.655 1.00 80.38 107 ALA A C 1
ATOM 843 O O . ALA A 1 107 ? -16.850 -8.098 0.960 1.00 80.38 107 ALA A O 1
ATOM 844 N N . PRO A 1 108 ? -19.051 -8.461 1.095 1.00 84.88 108 PRO A N 1
ATOM 845 C CA . PRO A 1 108 ? -19.258 -8.339 -0.353 1.00 84.88 108 PRO A CA 1
ATOM 846 C C . PRO A 1 108 ? -18.682 -7.053 -0.970 1.00 84.88 108 PRO A C 1
ATOM 848 O O . PRO A 1 108 ? -18.145 -7.077 -2.076 1.00 84.88 108 PRO A O 1
ATOM 851 N N . VAL A 1 109 ? -18.754 -5.938 -0.236 1.00 76.94 109 VAL A N 1
ATOM 852 C CA . VAL A 1 109 ? -18.197 -4.640 -0.651 1.00 76.94 109 VAL A CA 1
ATOM 853 C C . VAL A 1 109 ? -16.663 -4.658 -0.621 1.00 76.94 109 VAL A C 1
ATOM 855 O O . VAL A 1 109 ? -16.025 -4.225 -1.578 1.00 76.94 109 VAL A O 1
ATOM 858 N N . GLU A 1 110 ? -16.065 -5.227 0.429 1.00 74.31 110 GLU A N 1
ATOM 859 C CA . GLU A 1 110 ? -14.610 -5.399 0.542 1.00 74.31 110 GLU A CA 1
ATOM 860 C C . GLU A 1 110 ? -14.072 -6.318 -0.556 1.00 74.31 110 GLU A C 1
ATOM 862 O O . GLU A 1 110 ? -13.063 -6.005 -1.179 1.00 74.31 110 GLU A O 1
ATOM 867 N N . PHE A 1 111 ? -14.771 -7.419 -0.843 1.00 79.25 111 PHE A N 1
ATOM 868 C CA . PHE A 1 111 ? -14.420 -8.345 -1.915 1.00 79.25 111 PHE A CA 1
ATOM 869 C C . PHE A 1 111 ? -14.445 -7.661 -3.284 1.00 79.25 111 PHE A C 1
ATOM 871 O O . PHE A 1 111 ? -13.530 -7.839 -4.088 1.00 79.25 111 PHE A O 1
ATOM 878 N N . TYR A 1 112 ? -15.467 -6.845 -3.547 1.00 80.25 112 TYR A N 1
ATOM 879 C CA . TYR A 1 112 ? -15.569 -6.098 -4.794 1.00 80.25 112 TYR A CA 1
ATOM 880 C C . TYR A 1 112 ? -14.403 -5.117 -4.965 1.00 80.25 112 TYR A C 1
ATOM 882 O O . TYR A 1 112 ? -13.745 -5.116 -6.006 1.00 80.25 112 TYR A O 1
ATOM 890 N N . PHE A 1 113 ? -14.090 -4.334 -3.930 1.00 73.56 113 PHE A N 1
ATOM 891 C CA . PHE A 1 113 ? -12.965 -3.400 -3.970 1.00 73.56 113 PHE A CA 1
ATOM 892 C C . PHE A 1 113 ? -11.610 -4.102 -4.042 1.00 73.56 113 PHE A C 1
ATOM 894 O O . PHE A 1 113 ? -10.725 -3.653 -4.773 1.00 73.56 113 PHE A O 1
ATOM 901 N N . HIS A 1 114 ? -11.468 -5.235 -3.359 1.00 74.38 114 HIS A N 1
ATOM 902 C CA . HIS A 1 114 ? -10.296 -6.088 -3.460 1.00 74.38 114 HIS A CA 1
ATOM 903 C C . HIS A 1 114 ? -10.076 -6.570 -4.903 1.00 74.38 114 HIS A C 1
ATOM 905 O O . HIS A 1 114 ? -8.989 -6.408 -5.458 1.00 74.38 114 HIS A O 1
ATOM 911 N N . ALA A 1 115 ? -11.126 -7.093 -5.544 1.00 78.94 115 ALA A N 1
ATOM 912 C CA . ALA A 1 115 ? -11.069 -7.570 -6.922 1.00 78.94 115 ALA A CA 1
ATOM 913 C C . ALA A 1 115 ? -10.787 -6.440 -7.927 1.00 78.94 115 ALA A C 1
ATOM 915 O O . ALA A 1 115 ? -10.070 -6.646 -8.907 1.00 78.94 115 ALA A O 1
ATOM 916 N N . MET A 1 116 ? -11.321 -5.237 -7.689 1.00 77.38 116 MET A N 1
ATOM 917 C CA . MET A 1 116 ? -11.031 -4.066 -8.518 1.00 77.38 116 MET A CA 1
ATOM 918 C C . MET A 1 116 ? -9.554 -3.675 -8.474 1.00 77.38 116 MET A C 1
ATOM 920 O O . MET A 1 116 ? -8.968 -3.473 -9.537 1.00 77.38 116 MET A O 1
ATOM 924 N N . GLY A 1 117 ? -8.962 -3.611 -7.275 1.00 72.19 117 GLY A N 1
ATOM 925 C CA . GLY A 1 117 ? -7.538 -3.304 -7.108 1.00 72.19 117 GLY A CA 1
ATOM 926 C C . GLY A 1 117 ? -6.661 -4.365 -7.768 1.00 72.19 117 GLY A C 1
ATOM 927 O O . GLY A 1 117 ? -5.831 -4.045 -8.614 1.00 72.19 117 GLY A O 1
ATOM 928 N N . GLY A 1 118 ? -6.949 -5.643 -7.499 1.00 75.25 118 GLY A N 1
ATOM 929 C CA . GLY A 1 118 ? -6.205 -6.751 -8.099 1.00 75.25 118 GLY A CA 1
ATOM 930 C C . GLY A 1 118 ? -6.269 -6.775 -9.631 1.00 75.25 118 GLY A C 1
ATOM 931 O O . GLY A 1 118 ? -5.276 -7.085 -10.286 1.00 75.25 118 GLY A O 1
ATOM 932 N N . ARG A 1 119 ? -7.406 -6.406 -10.240 1.00 79.69 119 ARG A N 1
ATOM 933 C CA . ARG A 1 119 ? -7.514 -6.304 -11.707 1.00 79.69 119 ARG A CA 1
ATOM 934 C C . ARG A 1 119 ? -6.578 -5.235 -12.265 1.00 79.69 119 ARG A C 1
ATOM 936 O O . ARG A 1 119 ? -5.966 -5.450 -13.308 1.00 79.69 119 ARG A O 1
ATOM 943 N N . GLU A 1 120 ? -6.515 -4.079 -11.617 1.00 77.31 120 GLU A N 1
ATOM 944 C CA . GLU A 1 120 ? -5.669 -2.970 -12.050 1.00 77.31 120 GLU A CA 1
ATOM 945 C C . GLU A 1 120 ? -4.182 -3.334 -11.973 1.00 77.31 120 GLU A C 1
ATOM 947 O O . GLU A 1 120 ? -3.458 -3.118 -12.943 1.00 77.31 120 GLU A O 1
ATOM 952 N N . ASP A 1 121 ? -3.765 -4.005 -10.897 1.00 73.12 121 ASP A N 1
ATOM 953 C CA . ASP A 1 121 ? -2.386 -4.475 -10.719 1.00 73.12 121 ASP A CA 1
ATOM 954 C C . ASP A 1 121 ? -1.970 -5.493 -11.794 1.00 73.12 121 ASP A C 1
ATOM 956 O O . ASP A 1 121 ? -0.853 -5.447 -12.324 1.00 73.12 121 ASP A O 1
ATOM 960 N N . LEU A 1 122 ? -2.873 -6.409 -12.160 1.00 77.81 122 LEU A N 1
ATOM 961 C CA . LEU A 1 122 ? -2.632 -7.373 -13.236 1.00 77.81 122 LEU A CA 1
ATOM 962 C C . LEU A 1 122 ? -2.482 -6.682 -14.597 1.00 77.81 122 LEU A C 1
ATOM 964 O O . LEU A 1 122 ? -1.623 -7.066 -15.394 1.00 77.81 122 LEU A O 1
ATOM 968 N N . ILE A 1 123 ? -3.296 -5.657 -14.862 1.00 82.19 123 ILE A N 1
ATOM 969 C CA . ILE A 1 123 ? -3.217 -4.872 -16.098 1.00 82.19 123 ILE A CA 1
ATOM 970 C C . ILE A 1 123 ? -1.900 -4.097 -16.151 1.00 82.19 123 ILE A C 1
ATOM 972 O O . ILE A 1 123 ? -1.191 -4.173 -17.153 1.00 82.19 123 ILE A O 1
ATOM 976 N N . ASP A 1 124 ? -1.545 -3.389 -15.081 1.00 80.19 124 ASP A N 1
ATOM 977 C CA . ASP A 1 124 ? -0.303 -2.618 -14.997 1.00 80.19 124 ASP A CA 1
ATOM 978 C C . ASP A 1 124 ? 0.928 -3.516 -15.169 1.00 80.19 124 ASP A C 1
ATOM 980 O O . ASP A 1 124 ? 1.839 -3.198 -15.934 1.00 80.19 124 ASP A O 1
ATOM 984 N N . THR A 1 125 ? 0.915 -4.697 -14.551 1.00 82.25 125 THR A N 1
ATOM 985 C CA . THR A 1 125 ? 1.964 -5.703 -14.739 1.00 82.25 125 THR A CA 1
ATOM 986 C C . THR A 1 125 ? 2.082 -6.116 -16.206 1.00 8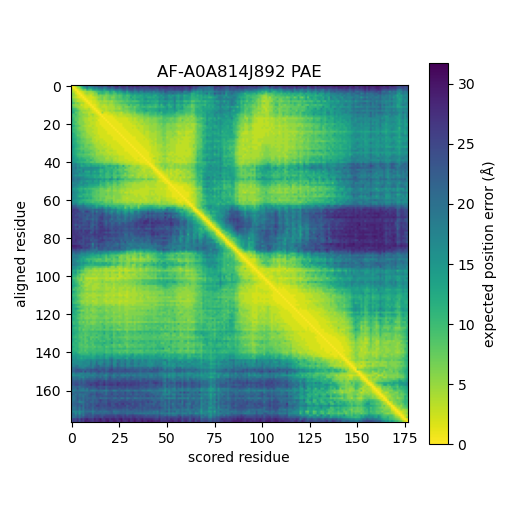2.25 125 THR A C 1
ATOM 988 O O . THR A 1 125 ? 3.183 -6.122 -16.759 1.00 82.25 125 THR A O 1
ATOM 991 N N . ALA A 1 126 ? 0.963 -6.416 -16.872 1.00 83.56 126 ALA A N 1
ATOM 992 C CA . ALA A 1 126 ? 0.967 -6.802 -18.282 1.00 83.56 126 ALA A CA 1
ATOM 993 C C . ALA A 1 126 ? 1.501 -5.681 -19.194 1.00 83.56 126 ALA A C 1
ATOM 995 O O . ALA A 1 126 ? 2.309 -5.945 -20.090 1.00 83.56 126 ALA A O 1
ATOM 996 N N . VAL A 1 127 ? 1.102 -4.431 -18.943 1.00 87.75 127 VAL A N 1
ATOM 997 C CA . VAL A 1 127 ? 1.577 -3.258 -19.693 1.00 87.75 127 VAL A CA 1
ATOM 998 C C . VAL A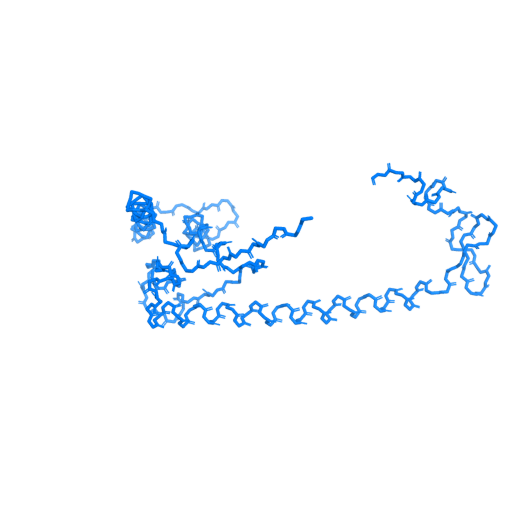 1 127 ? 3.072 -3.040 -19.468 1.00 87.75 127 VAL A C 1
ATOM 1000 O O . VAL A 1 127 ? 3.824 -2.937 -20.438 1.00 87.75 127 VAL A O 1
ATOM 1003 N N . LYS A 1 128 ? 3.534 -3.060 -18.214 1.00 88.31 128 LYS A N 1
ATOM 1004 C CA . LYS A 1 128 ? 4.955 -2.901 -17.873 1.00 88.31 128 LYS A CA 1
ATOM 1005 C C . LYS A 1 128 ? 5.825 -3.975 -18.505 1.00 88.31 128 LYS A C 1
ATOM 1007 O O . LYS A 1 128 ? 6.916 -3.657 -18.979 1.00 88.31 128 LYS A O 1
ATOM 1012 N N . ILE A 1 129 ? 5.360 -5.225 -18.545 1.00 90.88 129 ILE A N 1
ATOM 1013 C CA . ILE A 1 129 ? 6.067 -6.312 -19.234 1.00 90.88 129 ILE A CA 1
ATOM 1014 C C . ILE A 1 129 ? 6.213 -5.981 -20.724 1.00 90.88 129 ILE A C 1
ATOM 1016 O O . ILE A 1 129 ? 7.321 -6.060 -21.256 1.00 90.88 129 ILE A O 1
ATOM 1020 N N . ALA A 1 130 ? 5.131 -5.564 -21.388 1.00 90.81 130 ALA A N 1
ATOM 1021 C CA . ALA A 1 130 ? 5.146 -5.247 -2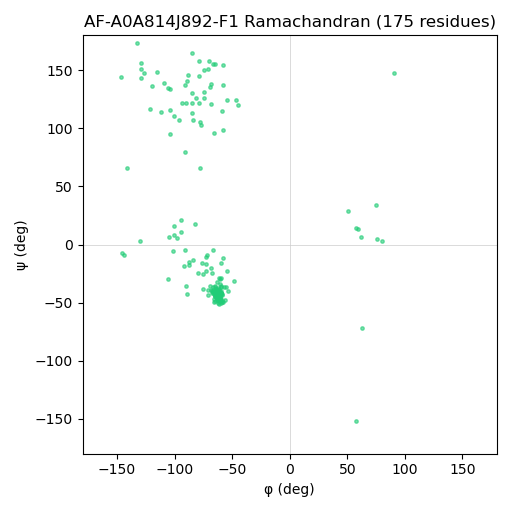2.815 1.00 90.81 130 ALA A CA 1
ATOM 1022 C C . ALA A 1 130 ? 6.045 -4.043 -23.152 1.00 90.81 130 ALA A C 1
ATOM 1024 O O . ALA A 1 130 ? 6.835 -4.098 -24.098 1.00 90.81 130 ALA A O 1
ATOM 1025 N N . GLU A 1 131 ? 5.967 -2.964 -22.370 1.00 91.25 131 GLU A N 1
ATOM 1026 C CA . GLU A 1 131 ? 6.801 -1.773 -22.557 1.00 91.25 131 GLU A CA 1
ATOM 1027 C C . GLU A 1 131 ? 8.282 -2.069 -22.310 1.00 91.25 131 GLU A C 1
ATOM 1029 O O . GLU A 1 131 ? 9.136 -1.713 -23.131 1.00 91.25 131 GLU A O 1
ATOM 1034 N N . THR A 1 132 ? 8.588 -2.763 -21.208 1.00 93.75 132 THR A N 1
ATOM 1035 C CA . THR A 1 132 ? 9.962 -3.135 -20.847 1.00 93.75 132 THR A CA 1
ATOM 1036 C C . THR A 1 132 ? 10.577 -4.017 -21.927 1.00 93.75 132 THR A C 1
ATOM 1038 O O . THR A 1 132 ? 11.703 -3.767 -22.358 1.00 93.75 132 THR A O 1
ATOM 1041 N N . ASP A 1 133 ? 9.833 -5.003 -22.425 1.00 95.69 133 ASP A N 1
ATOM 1042 C CA . ASP A 1 133 ? 10.284 -5.876 -23.504 1.00 95.69 133 ASP A CA 1
ATOM 1043 C C . ASP A 1 133 ? 10.525 -5.107 -24.816 1.00 95.69 133 ASP A C 1
ATOM 1045 O O . ASP A 1 133 ? 11.572 -5.271 -25.453 1.00 95.69 133 ASP A O 1
ATOM 1049 N N . TYR A 1 134 ? 9.618 -4.206 -25.205 1.00 94.38 134 TYR A N 1
ATOM 1050 C CA . TYR A 1 134 ? 9.804 -3.393 -26.408 1.00 94.38 134 TYR A CA 1
ATOM 1051 C C . TYR A 1 134 ? 11.069 -2.525 -26.326 1.00 94.38 134 TYR A C 1
ATOM 1053 O O . TYR A 1 134 ? 11.880 -2.505 -27.263 1.00 94.38 134 TYR A O 1
ATOM 1061 N N . ILE A 1 135 ? 11.272 -1.842 -25.195 1.00 94.50 135 ILE A N 1
ATOM 1062 C CA . ILE A 1 135 ? 12.468 -1.030 -24.941 1.00 94.50 135 ILE A CA 1
ATOM 1063 C C . ILE A 1 135 ? 13.720 -1.912 -24.977 1.00 94.50 135 ILE A C 1
ATOM 1065 O O . ILE A 1 135 ? 14.694 -1.569 -25.653 1.00 94.50 135 ILE A O 1
ATOM 1069 N N . HIS A 1 136 ? 13.679 -3.077 -24.329 1.00 95.44 136 HIS A N 1
ATOM 1070 C CA . HIS A 1 136 ? 14.786 -4.026 -24.284 1.00 95.44 136 HIS A CA 1
ATOM 1071 C C . HIS A 1 136 ? 15.193 -4.508 -25.686 1.00 95.44 136 HIS A C 1
ATOM 1073 O O . HIS A 1 136 ? 16.358 -4.389 -26.078 1.00 95.44 136 HIS A O 1
ATOM 1079 N N . ARG A 1 137 ? 14.237 -4.960 -26.513 1.00 93.62 137 ARG A N 1
ATOM 1080 C CA . ARG A 1 137 ? 14.517 -5.387 -27.897 1.00 93.62 137 ARG A CA 1
ATOM 1081 C C . ARG A 1 137 ? 15.051 -4.244 -28.757 1.00 93.62 137 ARG A C 1
ATOM 1083 O O . ARG A 1 137 ? 15.919 -4.467 -29.608 1.00 93.62 137 ARG A O 1
ATOM 1090 N N . ARG A 1 138 ? 14.541 -3.023 -28.569 1.00 94.44 138 ARG A N 1
ATOM 1091 C CA . ARG A 1 138 ? 15.002 -1.837 -29.305 1.00 94.44 138 ARG A CA 1
ATOM 1092 C C . ARG A 1 138 ? 16.439 -1.475 -28.931 1.00 94.44 138 ARG A C 1
ATOM 1094 O O . ARG A 1 138 ? 17.231 -1.192 -29.832 1.00 94.44 138 ARG A O 1
ATOM 1101 N N . LEU A 1 139 ? 16.791 -1.558 -27.648 1.00 92.75 139 LEU A N 1
ATOM 1102 C CA . LEU A 1 139 ? 18.161 -1.377 -27.167 1.00 92.75 139 LEU A CA 1
ATOM 1103 C C . LEU A 1 139 ? 19.099 -2.429 -27.761 1.00 92.75 139 LEU A C 1
ATOM 1105 O O . LEU A 1 139 ? 20.082 -2.048 -28.391 1.00 92.75 139 LEU A O 1
ATOM 1109 N N . ILE A 1 140 ? 18.755 -3.721 -27.685 1.00 92.81 140 ILE A N 1
ATOM 1110 C CA . ILE A 1 140 ? 19.558 -4.802 -28.285 1.00 92.81 140 ILE A CA 1
ATOM 1111 C C . ILE A 1 140 ? 19.764 -4.567 -29.784 1.00 92.81 140 ILE A C 1
ATOM 1113 O O . ILE A 1 140 ? 20.883 -4.649 -30.286 1.00 92.81 140 ILE A O 1
ATOM 1117 N N . LYS A 1 141 ? 18.705 -4.241 -30.535 1.00 91.31 141 LYS A N 1
ATOM 1118 C CA . LYS A 1 141 ? 18.827 -3.992 -31.981 1.00 91.31 141 LYS A CA 1
ATOM 1119 C C . LYS A 1 141 ? 19.718 -2.791 -32.304 1.00 91.31 141 LYS A C 1
ATOM 1121 O O . LYS A 1 141 ? 20.376 -2.814 -33.344 1.00 91.31 141 LYS A O 1
ATOM 1126 N N . ALA A 1 142 ? 19.749 -1.771 -31.447 1.00 86.62 142 ALA A N 1
ATOM 1127 C CA . ALA A 1 142 ? 20.622 -0.612 -31.611 1.00 86.62 142 ALA A CA 1
ATOM 1128 C C . ALA A 1 142 ? 22.086 -0.930 -31.255 1.00 86.62 142 ALA A C 1
ATOM 1130 O O . ALA A 1 142 ? 23.001 -0.474 -31.948 1.00 86.62 142 ALA A O 1
ATOM 1131 N N . THR A 1 143 ? 22.321 -1.733 -30.214 1.00 84.88 143 THR A N 1
ATOM 1132 C CA . THR A 1 143 ? 23.663 -2.019 -29.682 1.00 84.88 143 THR A CA 1
ATOM 1133 C C . THR A 1 143 ? 24.329 -3.249 -30.293 1.00 84.88 143 THR A C 1
ATOM 1135 O O . THR A 1 143 ? 25.554 -3.309 -30.284 1.00 84.88 143 THR A O 1
ATOM 1138 N N . LYS A 1 144 ? 23.588 -4.168 -30.933 1.00 83.69 144 LYS A N 1
ATOM 1139 C CA . LYS A 1 144 ? 24.127 -5.422 -31.514 1.00 83.69 144 LYS A CA 1
ATOM 1140 C C . LYS A 1 144 ? 25.291 -5.246 -32.493 1.00 83.69 144 LYS A C 1
ATOM 1142 O O . LYS A 1 144 ? 26.011 -6.191 -32.779 1.00 83.69 144 LYS A O 1
ATOM 1147 N N . SER A 1 145 ? 25.417 -4.060 -33.087 1.00 79.31 145 SER A N 1
ATOM 1148 C CA . SER A 1 145 ? 26.456 -3.751 -34.077 1.00 79.31 145 SER A CA 1
ATOM 1149 C C . SER A 1 145 ? 27.733 -3.172 -33.465 1.00 79.31 145 SER A C 1
ATOM 1151 O O . SER A 1 145 ? 28.685 -2.912 -34.204 1.00 79.31 145 SER A O 1
ATOM 1153 N N . VAL A 1 146 ? 27.741 -2.925 -32.153 1.00 80.31 146 VAL A N 1
ATOM 1154 C CA . VAL A 1 146 ? 28.884 -2.399 -31.408 1.00 80.31 146 VAL A CA 1
ATOM 1155 C C . VAL A 1 146 ? 29.714 -3.574 -30.904 1.00 80.31 146 VAL A C 1
ATOM 1157 O O . VAL A 1 146 ? 29.217 -4.421 -30.174 1.00 80.31 146 VAL A O 1
ATOM 1160 N N . MET A 1 147 ? 30.987 -3.615 -31.289 1.00 76.25 147 MET A N 1
ATOM 1161 C CA . MET A 1 147 ? 31.943 -4.626 -30.839 1.00 76.25 147 MET A CA 1
ATOM 1162 C C . MET A 1 147 ? 33.214 -3.964 -30.322 1.00 76.25 147 MET A C 1
ATOM 1164 O O . MET A 1 147 ? 33.620 -2.892 -30.784 1.00 76.25 147 MET A O 1
ATOM 1168 N N . VAL A 1 148 ? 33.875 -4.629 -29.384 1.00 76.88 148 VAL A N 1
ATOM 1169 C CA . VAL A 1 148 ? 35.182 -4.218 -28.874 1.00 76.88 148 VAL A CA 1
ATOM 1170 C C . VAL A 1 148 ? 36.245 -4.776 -29.808 1.00 76.88 148 VAL A C 1
ATOM 1172 O O . VAL A 1 148 ? 36.322 -5.982 -30.024 1.00 76.88 148 VAL A O 1
ATOM 1175 N N . LYS A 1 149 ? 37.077 -3.906 -30.383 1.00 73.00 149 LYS A N 1
ATOM 1176 C CA . LYS A 1 149 ? 38.246 -4.328 -31.157 1.00 73.00 149 LYS A CA 1
ATOM 1177 C C . LYS A 1 149 ? 39.504 -3.738 -30.539 1.00 73.00 149 LYS A C 1
ATOM 1179 O O . LYS A 1 149 ? 39.694 -2.517 -30.550 1.00 73.00 149 LYS A O 1
ATOM 1184 N N . ARG A 1 150 ? 40.381 -4.623 -30.055 1.00 72.31 150 ARG A N 1
ATOM 1185 C CA . ARG A 1 150 ? 41.669 -4.329 -29.402 1.00 72.31 150 ARG A CA 1
ATOM 1186 C C . ARG A 1 150 ? 41.522 -3.541 -28.091 1.00 72.31 150 ARG A C 1
ATOM 1188 O O . ARG A 1 150 ? 41.731 -4.109 -27.035 1.00 72.31 150 ARG A O 1
ATOM 1195 N N . ARG A 1 151 ? 41.166 -2.256 -28.176 1.00 67.25 151 ARG A N 1
ATOM 1196 C CA . ARG A 1 151 ? 40.880 -1.345 -27.044 1.00 67.25 151 ARG A CA 1
ATOM 1197 C C . ARG A 1 151 ? 39.755 -0.339 -27.333 1.00 67.25 151 ARG A C 1
ATOM 1199 O O . ARG A 1 151 ? 39.296 0.348 -26.439 1.00 67.25 151 ARG A O 1
ATOM 1206 N N . SER A 1 152 ? 39.288 -0.259 -28.582 1.00 67.69 152 SER A N 1
ATOM 1207 C CA . SER A 1 152 ? 38.262 0.700 -29.009 1.00 67.69 152 SER A CA 1
ATOM 1208 C C . SER A 1 152 ? 36.939 -0.001 -29.302 1.00 67.69 152 SER A C 1
ATOM 1210 O O . SER A 1 152 ? 36.937 -1.049 -29.954 1.00 67.69 152 SER A O 1
ATOM 1212 N N . MET A 1 153 ? 35.817 0.596 -28.903 1.00 68.75 153 MET A N 1
ATOM 1213 C CA . MET A 1 153 ? 34.482 0.154 -29.314 1.00 68.75 153 MET A CA 1
ATOM 1214 C C . MET A 1 153 ? 34.157 0.709 -30.704 1.00 68.75 153 MET A C 1
ATOM 1216 O O . MET A 1 153 ? 34.219 1.920 -30.940 1.00 68.75 153 MET A O 1
ATOM 1220 N N . ARG A 1 154 ? 33.794 -0.172 -31.637 1.00 73.00 154 ARG A N 1
ATOM 1221 C CA . ARG A 1 154 ? 33.518 0.164 -33.042 1.00 73.00 154 ARG A CA 1
ATOM 1222 C C . ARG A 1 154 ? 32.148 -0.344 -33.473 1.00 73.00 154 ARG A C 1
ATOM 1224 O O . ARG A 1 154 ? 31.707 -1.392 -33.015 1.00 73.00 154 ARG A O 1
ATOM 1231 N N . LYS A 1 155 ? 31.492 0.387 -34.377 1.00 74.94 155 LYS A N 1
ATOM 1232 C CA . LYS A 1 155 ? 30.266 -0.062 -35.059 1.00 74.94 155 LYS A CA 1
ATOM 1233 C C . LYS A 1 155 ? 30.602 -0.917 -36.288 1.00 74.94 155 LYS A C 1
ATOM 1235 O O . LYS A 1 155 ? 31.716 -0.861 -36.802 1.00 74.94 155 LYS A O 1
ATOM 1240 N N . SER A 1 156 ? 29.610 -1.641 -36.811 1.00 69.62 156 SER A N 1
ATOM 1241 C CA . SER A 1 156 ? 29.716 -2.535 -37.984 1.00 69.62 156 SER A CA 1
ATOM 1242 C C . SER A 1 156 ? 30.404 -1.926 -39.226 1.00 69.62 156 SER A C 1
ATOM 1244 O O . SER A 1 156 ? 31.122 -2.640 -39.918 1.00 69.62 156 SER A O 1
ATOM 1246 N N . LYS A 1 157 ? 30.301 -0.610 -39.477 1.00 74.12 157 LYS A N 1
ATOM 1247 C CA . LYS A 1 157 ? 31.026 0.088 -40.567 1.00 74.12 157 LYS A CA 1
ATOM 1248 C C . LYS A 1 157 ? 32.480 0.467 -40.223 1.00 74.12 157 LYS A C 1
ATOM 1250 O O . LYS A 1 157 ? 33.057 1.347 -40.849 1.00 74.12 157 LYS A O 1
ATOM 1255 N N . ASN A 1 158 ? 33.061 -0.151 -39.195 1.00 63.22 158 ASN A N 1
ATOM 1256 C CA . ASN A 1 158 ? 34.399 0.125 -38.661 1.00 63.22 158 ASN A CA 1
ATOM 1257 C C . ASN A 1 158 ? 34.608 1.576 -38.167 1.00 63.22 158 ASN A C 1
ATOM 1259 O O . ASN A 1 158 ? 35.741 1.974 -37.894 1.00 63.22 158 ASN A O 1
ATOM 1263 N N . SER A 1 159 ? 33.527 2.351 -38.010 1.00 71.50 159 SER A N 1
ATOM 1264 C CA . SER A 1 159 ? 33.561 3.675 -37.393 1.00 71.50 159 SER A CA 1
ATOM 1265 C C . SER A 1 159 ? 33.722 3.544 -35.880 1.00 71.50 159 SER A C 1
ATOM 1267 O O . SER A 1 159 ? 33.033 2.759 -35.218 1.00 71.50 159 SER A O 1
ATOM 1269 N N . THR A 1 160 ? 34.672 4.297 -35.327 1.00 67.75 160 THR A N 1
ATOM 1270 C CA . THR A 1 160 ? 34.939 4.315 -33.887 1.00 67.75 160 THR A CA 1
ATOM 1271 C C . THR A 1 160 ? 33.766 4.966 -33.164 1.00 67.75 160 THR A C 1
ATOM 1273 O O . THR A 1 160 ? 33.437 6.117 -33.432 1.00 67.75 160 THR A O 1
ATOM 1276 N N . TYR A 1 161 ? 33.139 4.223 -32.252 1.00 71.69 161 TYR A N 1
ATOM 1277 C CA . TYR A 1 161 ? 32.081 4.728 -31.377 1.00 71.69 161 TYR A CA 1
ATOM 1278 C C . TYR A 1 161 ? 32.673 5.309 -30.090 1.00 71.69 161 TYR A C 1
ATOM 1280 O O . TYR A 1 161 ? 32.291 6.393 -29.666 1.00 71.69 161 TYR A O 1
ATOM 1288 N N . ARG A 1 162 ? 33.656 4.614 -29.504 1.00 70.38 162 ARG A N 1
ATOM 1289 C CA . ARG A 1 162 ? 34.399 5.061 -28.320 1.00 70.38 162 ARG A CA 1
ATOM 1290 C C . ARG A 1 162 ? 35.843 4.563 -28.388 1.00 70.38 162 ARG A C 1
ATOM 1292 O O . ARG A 1 162 ? 36.098 3.473 -28.899 1.00 70.38 162 ARG A O 1
ATOM 1299 N N . LYS A 1 163 ? 36.797 5.369 -27.908 1.00 73.38 163 LYS A N 1
ATOM 1300 C CA . LYS A 1 163 ? 38.236 5.041 -27.961 1.00 73.38 163 LYS A CA 1
ATOM 1301 C C . LYS A 1 163 ? 38.669 3.988 -26.931 1.00 73.38 163 LYS A C 1
ATOM 1303 O O . LYS A 1 163 ? 39.642 3.297 -27.207 1.00 73.38 163 LYS A O 1
ATOM 1308 N N . THR A 1 164 ? 37.933 3.866 -25.830 1.00 68.75 164 THR A N 1
ATOM 1309 C CA . THR A 1 164 ? 38.188 2.988 -24.676 1.00 68.75 164 THR A CA 1
ATOM 1310 C C . THR A 1 164 ? 36.938 2.170 -24.327 1.00 68.75 164 THR A C 1
ATOM 1312 O O . THR A 1 164 ? 35.820 2.558 -24.697 1.00 68.75 164 THR A O 1
ATOM 1315 N N . TRP A 1 165 ? 37.112 1.025 -23.663 1.00 67.94 165 TRP A N 1
ATOM 1316 C CA . TRP A 1 165 ? 36.027 0.200 -23.128 1.00 67.94 165 TRP A CA 1
ATOM 1317 C C . TRP A 1 165 ? 35.517 0.805 -21.814 1.00 67.94 165 TRP A C 1
ATOM 1319 O O . TRP A 1 165 ? 36.289 1.013 -20.882 1.00 67.94 165 TRP A O 1
ATOM 1329 N N . GLY A 1 166 ? 34.227 1.145 -21.725 1.00 71.88 166 GLY A N 1
ATOM 1330 C CA . GLY A 1 166 ? 33.709 1.866 -20.553 1.00 71.88 166 GLY A CA 1
ATOM 1331 C C . GLY A 1 166 ? 34.444 3.198 -20.311 1.00 71.88 166 GLY A C 1
ATOM 1332 O O . GLY A 1 166 ? 34.925 3.830 -21.254 1.00 71.88 166 GLY A O 1
ATOM 1333 N N . SER A 1 167 ? 34.507 3.667 -19.062 1.00 68.88 167 SER A N 1
ATOM 1334 C CA . SER A 1 167 ? 35.317 4.835 -18.661 1.00 68.88 167 SER A CA 1
ATOM 1335 C C . SER A 1 167 ? 36.762 4.487 -18.293 1.00 68.88 167 SER A C 1
ATOM 1337 O O . SER A 1 167 ? 37.594 5.390 -18.287 1.00 68.88 167 SER A O 1
ATOM 1339 N N . THR A 1 168 ? 37.059 3.217 -18.009 1.00 65.38 168 THR A N 1
ATOM 1340 C CA . THR A 1 168 ? 38.300 2.793 -17.341 1.00 65.38 168 THR A CA 1
ATOM 1341 C C . THR A 1 168 ? 39.049 1.645 -18.032 1.00 65.38 168 THR A C 1
ATOM 1343 O O . THR A 1 168 ? 40.071 1.223 -17.511 1.00 65.38 168 THR A O 1
ATOM 1346 N N . ASP A 1 169 ? 38.602 1.148 -19.192 1.00 66.94 169 ASP A N 1
ATOM 1347 C CA . ASP A 1 169 ? 39.186 -0.004 -19.916 1.00 66.94 169 ASP A CA 1
ATOM 1348 C C . ASP A 1 169 ? 39.164 -1.359 -19.164 1.00 66.94 169 ASP A C 1
ATOM 1350 O O . ASP A 1 169 ? 39.690 -2.345 -19.681 1.00 66.94 169 ASP A O 1
ATOM 1354 N N . PHE A 1 170 ? 38.523 -1.446 -17.991 1.00 71.69 170 PHE A N 1
ATOM 1355 C CA . PHE A 1 170 ? 38.388 -2.677 -17.195 1.00 71.69 170 PHE A CA 1
ATOM 1356 C C . PHE A 1 170 ? 37.002 -3.280 -17.308 1.00 71.69 170 PHE A C 1
ATOM 1358 O O . PHE A 1 170 ? 36.042 -2.548 -17.120 1.00 71.69 170 PHE A O 1
ATOM 1365 N N . GLU A 1 171 ? 36.913 -4.593 -17.515 1.00 69.62 171 GLU A N 1
ATOM 1366 C CA . GLU A 1 171 ? 35.653 -5.341 -17.571 1.00 69.62 171 GLU A CA 1
ATOM 1367 C C . GLU A 1 171 ? 34.832 -5.190 -16.282 1.00 69.62 171 GLU A C 1
ATOM 1369 O O . GLU A 1 171 ? 35.384 -5.233 -15.185 1.00 69.62 171 GLU A O 1
ATOM 1374 N N . SER A 1 172 ? 33.514 -5.006 -16.409 1.00 70.75 172 SER A N 1
ATOM 1375 C CA . SER A 1 172 ? 32.620 -4.677 -15.288 1.00 70.75 172 SER A CA 1
ATOM 1376 C C . SER A 1 172 ? 32.624 -5.751 -14.213 1.00 70.75 172 SER A C 1
ATOM 1378 O O . SER A 1 172 ? 32.569 -5.431 -13.035 1.00 70.75 172 SER A O 1
ATOM 1380 N N . ASP A 1 173 ? 32.766 -7.007 -14.623 1.00 71.88 173 ASP A N 1
ATOM 1381 C CA . ASP A 1 173 ? 32.707 -8.168 -13.738 1.00 71.88 173 ASP A CA 1
ATOM 1382 C C . ASP A 1 173 ? 33.999 -8.323 -12.912 1.00 71.88 173 ASP A C 1
ATOM 1384 O O . ASP A 1 173 ? 34.020 -9.022 -11.903 1.00 71.88 173 ASP A O 1
ATOM 1388 N N . LEU A 1 174 ? 35.082 -7.644 -13.319 1.00 68.75 174 LEU A N 1
ATOM 1389 C CA . LEU A 1 174 ? 36.337 -7.543 -12.563 1.00 68.75 174 LEU A CA 1
ATOM 1390 C C . LEU A 1 174 ? 36.325 -6.372 -11.575 1.00 68.75 174 LEU A C 1
ATOM 1392 O O . LEU A 1 174 ? 37.166 -6.308 -10.677 1.00 68.75 174 LEU A O 1
ATOM 1396 N N . ILE A 1 175 ? 35.382 -5.444 -11.735 1.00 67.44 175 ILE A N 1
ATOM 1397 C CA . ILE A 1 175 ? 35.146 -4.350 -10.803 1.00 67.44 175 ILE A CA 1
ATOM 1398 C C . ILE A 1 175 ? 34.107 -4.874 -9.815 1.00 67.44 175 ILE A C 1
ATOM 1400 O O . ILE A 1 175 ? 32.918 -4.626 -9.968 1.00 67.44 175 ILE A O 1
ATOM 1404 N N . GLY A 1 176 ? 34.557 -5.670 -8.841 1.00 57.00 176 GLY A N 1
ATOM 1405 C CA . GLY A 1 176 ? 33.698 -6.181 -7.775 1.00 57.00 176 GLY A CA 1
ATOM 1406 C C . GLY A 1 176 ? 33.040 -5.032 -7.012 1.00 57.00 176 GLY A C 1
ATOM 1407 O O . GLY A 1 176 ? 33.672 -4.417 -6.152 1.00 57.00 176 GLY A O 1
ATOM 1408 N N . ILE A 1 177 ? 31.789 -4.743 -7.360 1.00 53.81 177 ILE A N 1
ATOM 1409 C CA . ILE A 1 177 ? 30.838 -3.935 -6.595 1.00 53.81 177 ILE A CA 1
ATOM 1410 C C . ILE A 1 177 ? 29.696 -4.867 -6.214 1.00 53.81 177 ILE A C 1
ATOM 1412 O O . ILE A 1 177 ? 29.221 -5.592 -7.118 1.00 53.81 177 ILE A O 1
#

Radius of gyration: 26.36 Å; Cα contacts (8 Å, |Δi|>4): 115; chains: 1; bounding box: 64×60×63 Å

Secondary structure (DSSP, 8-state):
--------GGGG---HHHHHHHHHHHHHHHHHHHHHHHHHHTT-PPPPTTS-HHHHHHHHHHHHTGGGGSSSTT-------GGGTSTT--STGGGT---S-TTT---HHHHHHHHHHHHHHHHHHHHHHHHHHHHHHHHHHHHTTEEEETTEEEETTS-EEESSSTTTSS-GGGS--

Foldseek 3Di:
DDDDDDDDPVNVDDDPVVVVVLVVLVVVLQVQLVVLLVCVVVVNQDDDPPDDSVVSNVVSNVVSVVVVPPDPPPQPWDQDPQCVVDPPDPGPLSRQDFSDDVSRNGDPSNVVSVVVRVVVSVVVVVVCVVVVVVVVVVVCVVCVQWDDDPAFIAGVVRHTPGNGDDPPNDDPVVVDD

Sequence (177 aa):
MLEGHSIGIADTIADQTTYERIQETIKKAKNEVHKVIERAHRDTLEPSPGNSLRQTFENMVNDFNQFKTMVVGSAKGSFINISQVITYDYGPEAKGFIENSYLQGLAPVEFYFHAMGGREDLIDTAVKIAETDYIHRRLIKATKSVMVKRRSMRKSKNSTYRKTWGSTDFESDLIGI

Mean predicted aligned error: 12.56 Å

Nearest PDB structures (foldseek):
  7f4g-assembly1_A  TM=8.408E-01  e=1.438E-11  Sus scrofa
  8s51-assembly1_A  TM=8.483E-01  e=7.489E-11  Sus scrofa
  8w8f-assembly1_A  TM=8.211E-01  e=1.467E-10  Sus scrofa
  6xre-assembly1_A  TM=7.618E-01  e=3.183E-11  Homo sapiens
  7ml2-assembly1_A  TM=8.402E-01  e=2.644E-08  Saccharomyces cerevisiae

pLDDT: mean 73.29, std 14.97, range [33.41, 95.69]

Organism: NCBI:txid392033

InterPro domains:
  IPR007081 RNA polymerase Rpb1, domain 5 [PF04998] (105-162)
  IPR007083 RNA polymerase Rpb1, domain 4 [PF05000] (17-86)
  IPR038120 RNA polymerase Rpb1, funnel domain superfamily [G3DSA:1.10.132.30] (5-64)
  IPR045867 DNA-directed RNA polymerase, subunit beta-prime [PTHR19376] (2-152)